Protein AF-A0A1E3W9Y5-F1 (afdb_monomer_lite)

Structure (mmCIF, N/CA/C/O backbone):
data_AF-A0A1E3W9Y5-F1
#
_entry.id   AF-A0A1E3W9Y5-F1
#
loop_
_atom_site.group_PDB
_atom_site.id
_atom_site.type_symbol
_atom_site.label_atom_id
_atom_site.label_alt_id
_atom_site.label_comp_id
_atom_site.label_asym_id
_atom_site.label_entity_id
_atom_site.label_seq_id
_atom_site.pdbx_PDB_ins_code
_atom_site.Cartn_x
_atom_site.Cartn_y
_atom_site.Cartn_z
_atom_site.occupancy
_atom_site.B_iso_or_equiv
_atom_site.auth_seq_id
_atom_site.auth_comp_id
_atom_site.auth_asym_id
_atom_site.auth_atom_id
_atom_site.pdbx_PDB_model_num
ATOM 1 N N . MET A 1 1 ? -0.527 -25.971 27.971 1.00 40.19 1 MET A N 1
ATOM 2 C CA . MET A 1 1 ? -0.073 -24.566 27.977 1.00 40.19 1 MET A CA 1
ATOM 3 C C . MET A 1 1 ? -1.275 -23.711 28.312 1.00 40.19 1 MET A C 1
ATOM 5 O O . MET A 1 1 ? -2.255 -23.797 27.586 1.00 40.19 1 MET A O 1
ATOM 9 N N . ALA A 1 2 ? -1.248 -22.986 29.429 1.00 38.50 2 ALA A N 1
ATOM 10 C CA . ALA A 1 2 ? -2.284 -21.999 29.715 1.00 38.50 2 ALA A CA 1
ATOM 11 C C . ALA A 1 2 ? -2.148 -20.868 28.687 1.00 38.50 2 ALA A C 1
ATOM 13 O O . ALA A 1 2 ? -1.039 -20.372 28.481 1.00 38.50 2 ALA A O 1
ATOM 14 N N . ALA A 1 3 ? -3.238 -20.519 28.002 1.00 47.03 3 ALA A N 1
ATOM 15 C CA . ALA A 1 3 ? -3.272 -19.312 27.191 1.00 47.03 3 ALA A CA 1
ATOM 16 C C . ALA A 1 3 ? -2.963 -18.134 28.121 1.00 47.03 3 ALA A C 1
ATOM 18 O O . ALA A 1 3 ? -3.573 -18.019 29.182 1.00 47.03 3 ALA A O 1
ATOM 19 N N . ALA A 1 4 ? -1.972 -17.315 27.772 1.00 53.31 4 ALA A N 1
ATOM 20 C CA . ALA A 1 4 ? -1.736 -16.077 28.494 1.00 53.31 4 ALA A CA 1
ATOM 21 C C . ALA A 1 4 ? -2.997 -15.220 28.340 1.00 53.31 4 ALA A C 1
ATOM 23 O O . ALA A 1 4 ? -3.308 -14.775 27.236 1.00 53.31 4 ALA A O 1
ATOM 24 N N . GLU A 1 5 ? -3.755 -15.052 29.421 1.00 50.00 5 GLU A N 1
ATOM 25 C CA . GLU A 1 5 ? -4.905 -14.158 29.422 1.00 50.00 5 GLU A CA 1
ATOM 26 C C . GLU A 1 5 ? -4.387 -12.730 29.242 1.00 50.00 5 GLU A C 1
ATOM 28 O O . GLU A 1 5 ? -3.604 -12.218 30.048 1.00 50.00 5 GLU A O 1
ATOM 33 N N . LEU A 1 6 ? -4.786 -12.100 28.136 1.00 56.19 6 LEU A N 1
ATOM 34 C CA . LEU A 1 6 ? -4.540 -10.684 27.908 1.00 56.19 6 LEU A CA 1
ATOM 35 C C . LEU A 1 6 ? -5.224 -9.901 29.032 1.00 56.19 6 LEU A C 1
ATOM 37 O O . LEU A 1 6 ? -6.368 -10.172 29.393 1.00 56.19 6 LEU A O 1
ATOM 41 N N . THR A 1 7 ? -4.518 -8.934 29.614 1.00 55.00 7 THR A N 1
ATOM 42 C CA . THR A 1 7 ? -5.050 -8.135 30.721 1.00 55.00 7 THR A CA 1
ATOM 43 C C . THR A 1 7 ? -6.353 -7.446 30.296 1.00 55.00 7 THR A C 1
ATOM 45 O O . THR A 1 7 ? -6.408 -6.775 29.261 1.00 55.00 7 THR A O 1
ATOM 48 N N . ALA A 1 8 ? -7.412 -7.599 31.094 1.00 47.00 8 ALA A N 1
ATOM 49 C CA . ALA A 1 8 ? -8.704 -6.971 30.831 1.00 47.00 8 ALA A CA 1
ATOM 50 C C . ALA A 1 8 ? -8.559 -5.440 30.698 1.00 47.00 8 ALA A C 1
ATOM 52 O O . ALA A 1 8 ? -7.867 -4.802 31.491 1.00 47.00 8 ALA A O 1
ATOM 53 N N . GLY A 1 9 ? -9.181 -4.854 29.670 1.00 53.97 9 GLY A N 1
ATOM 54 C CA . GLY A 1 9 ? -9.027 -3.434 29.308 1.00 53.97 9 GLY A CA 1
ATOM 55 C C . GLY A 1 9 ? -7.852 -3.134 28.367 1.00 53.97 9 GLY A C 1
ATOM 56 O O . GLY A 1 9 ? -7.780 -2.039 27.811 1.00 53.97 9 GLY A O 1
ATOM 57 N N . ILE A 1 10 ? -6.972 -4.114 28.147 1.00 59.47 10 ILE A N 1
ATOM 58 C CA . ILE A 1 10 ? -5.880 -4.073 27.170 1.00 59.47 10 ILE A CA 1
ATOM 59 C C . ILE A 1 10 ? -6.246 -4.921 25.942 1.00 59.47 10 ILE A C 1
ATOM 61 O O . ILE A 1 10 ? -5.893 -4.567 24.823 1.00 59.47 10 ILE A O 1
ATOM 65 N N . ASP A 1 11 ? -7.008 -6.001 26.117 1.00 64.81 11 ASP A N 1
ATOM 66 C CA . ASP A 1 11 ? -7.438 -6.870 25.021 1.00 64.81 11 ASP A CA 1
ATOM 67 C C . ASP A 1 11 ? -8.264 -6.121 23.947 1.00 64.81 11 ASP A C 1
ATOM 69 O O . ASP A 1 11 ? -9.385 -5.673 24.187 1.00 64.81 11 ASP A O 1
ATOM 73 N N . GLN A 1 12 ? -7.685 -5.983 22.748 1.00 68.31 12 GLN A N 1
ATOM 74 C CA . GLN A 1 12 ? -8.333 -5.424 21.556 1.00 68.31 12 GLN A CA 1
ATOM 75 C C . GLN A 1 12 ? -8.581 -6.481 20.470 1.00 68.31 12 GLN A C 1
ATOM 77 O O . GLN A 1 12 ? -8.732 -6.130 19.299 1.00 68.31 12 GLN A O 1
ATOM 82 N N . THR A 1 13 ? -8.607 -7.765 20.833 1.00 68.31 13 THR A N 1
ATOM 83 C CA . THR A 1 13 ? -8.931 -8.857 19.901 1.00 68.31 13 THR A CA 1
ATOM 84 C C . THR A 1 13 ? -10.410 -8.892 19.512 1.00 68.31 13 THR A C 1
ATOM 86 O O . THR A 1 13 ? -10.768 -9.559 18.543 1.00 68.31 13 THR A O 1
ATOM 89 N N . GLY A 1 14 ? -11.266 -8.125 20.199 1.00 69.75 14 GLY A N 1
ATOM 90 C CA . GLY A 1 14 ? -12.635 -7.872 19.759 1.00 69.75 14 GLY A CA 1
ATOM 91 C C . GLY A 1 14 ? -12.674 -7.236 18.365 1.00 69.75 14 GLY A C 1
ATOM 92 O O . GLY A 1 14 ? -11.888 -6.337 18.055 1.00 69.75 14 GLY A O 1
ATOM 93 N N . SER A 1 15 ? -13.595 -7.700 17.518 1.00 70.00 15 SER A N 1
ATOM 94 C CA . SER A 1 15 ? -13.779 -7.130 16.181 1.00 70.00 15 SER A CA 1
ATOM 95 C C . SER A 1 15 ? -14.302 -5.697 16.286 1.00 70.00 15 SER A C 1
ATOM 97 O O . SER A 1 15 ? -15.335 -5.438 16.905 1.00 70.00 15 SER A O 1
ATOM 99 N N . VAL A 1 16 ? -13.562 -4.768 15.681 1.00 82.69 16 VAL A N 1
ATOM 100 C CA . VAL A 1 16 ? -13.964 -3.372 15.494 1.00 82.69 16 VAL A CA 1
ATOM 101 C C . VAL A 1 16 ? -14.011 -3.139 13.988 1.00 82.69 16 VAL A C 1
ATOM 103 O O . VAL A 1 16 ? -12.953 -2.921 13.395 1.00 82.69 16 VAL A O 1
ATOM 106 N N . PRO A 1 17 ? -15.196 -3.208 13.358 1.00 87.31 17 PRO A N 1
ATOM 107 C CA . PRO A 1 17 ? -15.326 -2.941 11.933 1.00 87.31 17 PRO A CA 1
ATOM 108 C C . PRO A 1 17 ? -14.790 -1.549 11.600 1.00 87.31 17 PRO A C 1
ATOM 110 O O . PRO A 1 17 ? -15.179 -0.557 12.224 1.00 87.31 17 PRO A O 1
ATOM 113 N N . LEU A 1 18 ? -13.881 -1.471 10.630 1.00 91.06 18 LEU A N 1
ATOM 114 C CA . LEU A 1 18 ? -13.325 -0.198 10.188 1.00 91.06 18 LEU A CA 1
ATOM 115 C C . LEU A 1 18 ? -14.277 0.515 9.228 1.00 91.06 18 LEU A C 1
ATOM 117 O O . LEU A 1 18 ? -15.159 -0.090 8.617 1.00 91.06 18 LEU A O 1
ATOM 121 N N . ALA A 1 19 ? -14.067 1.824 9.070 1.00 85.69 19 ALA A N 1
ATOM 122 C CA . ALA A 1 19 ? -14.870 2.645 8.174 1.00 85.69 19 ALA A CA 1
ATOM 123 C C . ALA A 1 19 ? -14.880 2.077 6.737 1.00 85.69 19 ALA A C 1
ATOM 125 O O . ALA A 1 19 ? -13.824 1.627 6.256 1.00 85.69 19 ALA A O 1
ATOM 126 N N . PRO A 1 20 ? -16.042 2.122 6.053 1.00 90.19 20 PRO A N 1
ATOM 127 C CA . PRO A 1 20 ? -16.180 1.641 4.685 1.00 90.19 20 PRO A CA 1
ATOM 128 C C . PRO A 1 20 ? -15.322 2.462 3.720 1.00 90.19 20 PRO A C 1
ATOM 130 O O . PRO A 1 20 ? -14.992 3.622 3.974 1.00 90.19 20 PRO A O 1
ATOM 133 N N . VAL A 1 21 ? -14.962 1.840 2.600 1.00 93.12 21 VAL A N 1
ATOM 134 C CA . VAL A 1 21 ? -14.073 2.403 1.577 1.00 93.12 21 VAL A CA 1
ATOM 135 C C . VAL A 1 21 ? -14.729 2.305 0.197 1.00 93.12 21 VAL A C 1
ATOM 137 O O . VAL A 1 21 ? -15.520 1.384 -0.020 1.00 93.12 21 VAL A O 1
ATOM 140 N N . PRO A 1 22 ? -14.416 3.217 -0.741 1.00 93.94 22 PRO A N 1
ATOM 141 C CA . PRO A 1 22 ? -13.527 4.376 -0.595 1.00 93.94 22 PRO A CA 1
ATOM 142 C C . PRO A 1 22 ? -14.159 5.538 0.187 1.00 93.94 22 PRO A C 1
ATOM 144 O O . PRO A 1 22 ? -15.371 5.735 0.163 1.00 93.94 22 PRO A O 1
ATOM 147 N N . VAL A 1 23 ? -13.323 6.372 0.814 1.00 95.62 23 VAL A N 1
ATOM 148 C CA . VAL A 1 23 ? -13.712 7.721 1.255 1.00 95.62 23 VAL A CA 1
ATOM 149 C C . VAL A 1 23 ? -13.437 8.692 0.099 1.00 95.62 23 VAL A C 1
ATOM 151 O O . VAL A 1 23 ? -12.267 8.939 -0.195 1.00 95.62 23 VAL A O 1
ATOM 154 N N . PRO A 1 24 ? -14.465 9.285 -0.548 1.00 96.38 24 PRO A N 1
ATOM 155 C CA . PRO A 1 24 ? -14.281 10.057 -1.785 1.00 96.38 24 PRO A CA 1
ATOM 156 C C . PRO A 1 24 ? -13.313 11.240 -1.667 1.00 96.38 24 PRO A C 1
ATOM 158 O O . PRO A 1 24 ? -12.609 11.569 -2.614 1.00 96.38 24 PRO A O 1
ATOM 161 N N . ALA A 1 25 ? -13.235 11.864 -0.487 1.00 96.69 25 ALA A N 1
ATOM 162 C CA . ALA A 1 25 ? -12.331 12.989 -0.240 1.00 96.69 25 ALA A CA 1
ATOM 163 C C . ALA A 1 25 ? -10.839 12.621 -0.371 1.00 96.69 25 ALA A C 1
ATOM 165 O O . ALA A 1 25 ? -10.023 13.507 -0.610 1.00 96.69 25 ALA A O 1
ATOM 166 N N . LEU A 1 26 ? -10.499 11.336 -0.231 1.00 97.06 26 LEU A N 1
ATOM 167 C CA . LEU A 1 26 ? -9.134 10.812 -0.295 1.00 97.06 26 LEU A CA 1
ATOM 168 C C . LEU A 1 26 ? -8.784 10.204 -1.651 1.00 97.06 26 LEU A C 1
ATOM 170 O O . LEU A 1 26 ? -7.740 9.574 -1.762 1.00 97.06 26 LEU A O 1
ATOM 174 N N . ILE A 1 27 ? -9.651 10.343 -2.656 1.00 97.50 27 ILE A N 1
ATOM 175 C CA . ILE A 1 27 ? -9.449 9.747 -3.975 1.00 97.50 27 ILE A CA 1
ATOM 176 C C . ILE A 1 27 ? -9.334 10.837 -5.037 1.00 97.50 27 ILE A C 1
ATOM 178 O O . ILE A 1 27 ? -10.082 11.823 -5.042 1.00 97.50 27 ILE A O 1
ATOM 182 N N . GLU A 1 28 ? -8.393 10.659 -5.950 1.00 96.88 28 GLU A N 1
ATOM 183 C CA . GLU A 1 28 ? -8.354 11.356 -7.228 1.00 96.88 28 GLU A CA 1
ATOM 184 C C . GLU A 1 28 ? -8.415 10.379 -8.394 1.00 96.88 28 GLU A C 1
ATOM 186 O O . GLU A 1 28 ? -7.963 9.242 -8.302 1.00 96.88 28 GLU A O 1
ATOM 191 N N . GLU A 1 29 ? -9.000 10.832 -9.496 1.00 97.00 29 GLU A N 1
ATOM 192 C CA . GLU A 1 29 ? -9.063 10.053 -10.725 1.00 97.00 29 GLU A CA 1
ATOM 193 C C . GLU A 1 29 ? -7.760 10.226 -11.505 1.00 97.00 29 GLU A C 1
ATOM 195 O O . GLU A 1 29 ? -7.314 11.349 -11.747 1.00 97.00 29 GLU A O 1
ATOM 200 N N . SER A 1 30 ? -7.176 9.113 -11.940 1.00 96.38 30 SER A N 1
ATOM 201 C CA . SER A 1 30 ? -5.992 9.090 -12.797 1.00 96.38 30 SER A CA 1
ATOM 202 C C . SER A 1 30 ? -6.245 8.244 -14.050 1.00 96.38 30 SER A C 1
ATOM 204 O O . SER A 1 30 ? -7.194 7.454 -14.084 1.00 96.38 30 SER A O 1
ATOM 206 N N . PRO A 1 31 ? -5.370 8.313 -15.069 1.00 96.25 31 PRO A N 1
ATOM 207 C CA . PRO A 1 31 ? -5.443 7.420 -16.225 1.00 96.25 31 PRO A CA 1
ATOM 208 C C . PRO A 1 31 ? -5.385 5.922 -15.877 1.00 96.25 31 PRO A C 1
ATOM 210 O O . PRO A 1 31 ? -5.811 5.097 -16.684 1.00 96.25 31 PRO A O 1
ATOM 213 N N . TYR A 1 32 ? -4.867 5.559 -14.698 1.00 96.31 32 TYR A N 1
ATOM 214 C CA . TYR A 1 32 ? -4.770 4.171 -14.236 1.00 96.31 32 TYR A CA 1
ATOM 215 C C . TYR A 1 32 ? -5.931 3.743 -13.329 1.00 96.31 32 TYR A C 1
ATOM 217 O O . TYR A 1 32 ? -6.025 2.559 -12.999 1.00 96.31 32 TYR A O 1
ATOM 225 N N . GLY A 1 33 ? -6.800 4.674 -12.922 1.00 96.12 33 GLY A N 1
ATOM 226 C CA . GLY A 1 33 ? -7.859 4.468 -11.931 1.00 96.12 33 GLY A CA 1
ATOM 227 C C . GLY A 1 33 ? -7.704 5.362 -10.689 1.00 96.12 33 GLY A C 1
ATOM 228 O O . GLY A 1 33 ? -6.955 6.342 -10.734 1.00 96.12 33 GLY A O 1
ATOM 229 N N . PRO A 1 34 ? -8.402 5.047 -9.586 1.00 96.94 34 PRO A N 1
ATOM 230 C CA . PRO A 1 34 ? -8.424 5.892 -8.395 1.00 96.94 34 PRO A CA 1
ATOM 231 C C . PRO A 1 34 ? -7.082 5.862 -7.657 1.00 96.94 34 PRO A C 1
ATOM 233 O O . PRO A 1 34 ? -6.625 4.791 -7.277 1.00 96.94 34 PRO A O 1
ATOM 236 N N . LEU A 1 35 ? -6.478 7.017 -7.394 1.00 97.50 35 LEU A N 1
ATOM 237 C CA . LEU A 1 35 ? -5.269 7.144 -6.575 1.00 97.50 35 LEU A CA 1
ATOM 238 C C . LEU A 1 35 ? -5.589 7.779 -5.218 1.00 97.50 35 LEU A C 1
ATOM 240 O O . LEU A 1 35 ? -6.527 8.577 -5.119 1.00 97.50 35 LEU A O 1
ATOM 244 N N . PRO A 1 36 ? -4.838 7.440 -4.154 1.00 96.56 36 PRO A N 1
ATOM 245 C CA . PRO A 1 36 ? -4.950 8.143 -2.891 1.00 96.56 36 PRO A CA 1
ATOM 246 C C . PRO A 1 36 ? -4.422 9.572 -3.037 1.00 96.56 36 PRO A C 1
ATOM 248 O O . PRO A 1 36 ? -3.333 9.792 -3.554 1.00 96.56 36 PRO A O 1
ATOM 251 N N . LYS A 1 37 ? -5.155 10.529 -2.478 1.00 97.00 37 LYS A N 1
ATOM 252 C CA . LYS A 1 37 ? -4.695 11.906 -2.291 1.00 97.00 37 LYS A CA 1
ATOM 253 C C . LYS A 1 37 ? -4.899 12.359 -0.853 1.00 97.00 37 LYS A C 1
ATOM 255 O O . LYS A 1 37 ? -5.697 11.792 -0.101 1.00 97.00 37 LYS A O 1
ATOM 260 N N . ILE A 1 38 ? -4.221 13.441 -0.490 1.00 97.25 38 ILE A N 1
ATOM 261 C CA . ILE A 1 38 ? -4.535 14.190 0.726 1.00 97.25 38 ILE A CA 1
ATOM 262 C C . ILE A 1 38 ? -5.856 14.935 0.494 1.00 97.25 38 ILE A C 1
ATOM 264 O O . ILE A 1 38 ? -6.046 15.582 -0.540 1.00 97.25 38 ILE A O 1
ATOM 268 N N . ALA A 1 39 ? -6.790 14.823 1.438 1.00 97.12 39 ALA A N 1
ATOM 269 C CA . ALA A 1 39 ? -8.056 15.542 1.359 1.00 97.12 39 ALA A CA 1
ATOM 270 C C . ALA A 1 39 ? -7.836 17.060 1.465 1.00 97.12 39 ALA A C 1
ATOM 272 O O . ALA A 1 39 ? -6.846 17.528 2.023 1.00 97.12 39 ALA A O 1
ATOM 273 N N . ILE A 1 40 ? -8.797 17.853 0.980 1.00 97.00 40 ILE A N 1
ATOM 274 C CA . ILE A 1 40 ? -8.710 19.325 1.031 1.00 97.00 40 ILE A CA 1
ATOM 275 C C . ILE A 1 40 ? -8.627 19.882 2.461 1.00 97.00 40 ILE A C 1
ATOM 277 O O . ILE A 1 40 ? -8.119 20.977 2.676 1.00 97.00 40 ILE A O 1
ATOM 281 N N . ASP A 1 41 ? -9.108 19.115 3.438 1.00 95.69 41 ASP A N 1
ATOM 282 C CA . ASP A 1 41 ? -9.028 19.419 4.868 1.00 95.69 41 ASP A CA 1
ATOM 283 C C . ASP A 1 41 ? -7.722 18.925 5.527 1.00 95.69 41 ASP A C 1
ATOM 285 O O . ASP A 1 41 ? -7.568 19.033 6.742 1.00 95.69 41 ASP A O 1
ATOM 289 N N . GLY A 1 42 ? -6.781 18.391 4.742 1.00 96.81 42 GLY A N 1
ATOM 290 C CA . GLY A 1 42 ? -5.470 17.921 5.188 1.00 96.81 42 GLY A CA 1
ATOM 291 C C . GLY A 1 42 ? -5.434 16.474 5.682 1.00 96.81 42 GLY A C 1
ATOM 292 O O . GLY A 1 42 ? -4.345 15.963 5.946 1.00 96.81 42 GLY A O 1
ATOM 293 N N . ARG A 1 43 ? -6.581 15.787 5.787 1.00 96.50 43 ARG A N 1
ATOM 294 C CA . ARG A 1 43 ? -6.608 14.387 6.235 1.00 96.50 43 ARG A CA 1
ATOM 295 C C . ARG A 1 43 ? -5.903 13.469 5.243 1.00 96.50 43 ARG A C 1
ATOM 297 O O . ARG A 1 43 ? -6.068 13.594 4.026 1.00 96.50 43 ARG A O 1
ATOM 304 N N . ARG A 1 44 ? -5.169 12.494 5.778 1.00 96.12 44 ARG A N 1
ATOM 305 C CA . ARG A 1 44 ? -4.427 11.493 4.994 1.00 96.12 44 ARG A CA 1
ATOM 306 C C . ARG A 1 44 ? -5.075 10.114 5.081 1.00 96.12 44 ARG A C 1
ATOM 308 O O . ARG A 1 44 ? -5.722 9.780 6.074 1.00 96.12 44 ARG A O 1
ATOM 315 N N . ALA A 1 45 ? -4.829 9.272 4.076 1.00 95.56 45 ALA A N 1
ATOM 316 C CA . ALA A 1 45 ? -5.227 7.861 4.094 1.00 95.56 45 ALA A CA 1
ATOM 317 C C . ALA A 1 45 ? -4.734 7.141 5.364 1.00 95.56 45 ALA A C 1
ATOM 319 O O . ALA A 1 45 ? -5.513 6.449 6.016 1.00 95.56 45 ALA A O 1
ATOM 320 N N . ALA A 1 46 ? -3.490 7.412 5.773 1.00 94.38 46 ALA A N 1
ATOM 321 C CA . ALA A 1 46 ? -2.874 6.883 6.990 1.00 94.38 46 ALA A CA 1
ATOM 322 C C . ALA A 1 46 ? -3.594 7.260 8.298 1.00 94.38 46 ALA A C 1
ATOM 324 O O . ALA A 1 46 ? -3.338 6.646 9.322 1.00 94.38 46 ALA A O 1
ATOM 325 N N . GLU A 1 47 ? -4.469 8.268 8.292 1.00 93.12 47 GLU A N 1
ATOM 326 C CA . GLU A 1 47 ? -5.233 8.696 9.472 1.00 93.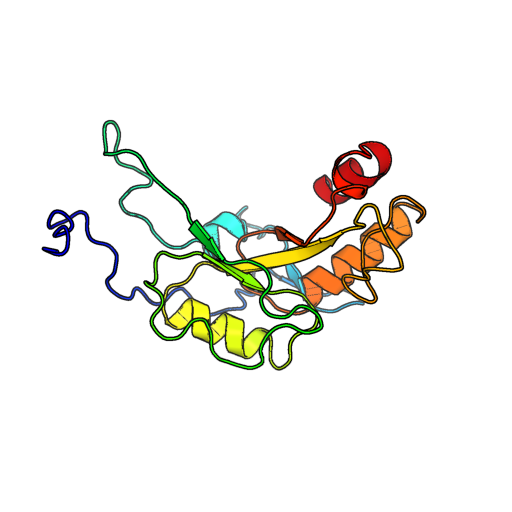12 47 GLU A CA 1
ATOM 327 C C . GLU A 1 47 ? -6.678 8.201 9.401 1.00 93.12 47 GLU A C 1
ATOM 329 O O . GLU A 1 47 ? -7.227 7.710 10.381 1.00 93.12 47 GLU A O 1
ATOM 334 N N . VAL A 1 48 ? -7.303 8.321 8.228 1.00 94.81 48 VAL A N 1
ATOM 335 C CA . VAL A 1 48 ? -8.724 7.995 8.033 1.00 94.81 48 VAL A CA 1
ATOM 336 C C . VAL A 1 48 ? -8.959 6.491 7.965 1.00 94.81 48 VAL A C 1
ATOM 338 O O . VAL A 1 48 ? -9.984 6.002 8.437 1.00 94.81 48 VAL A O 1
ATOM 341 N N . TYR A 1 49 ? -8.029 5.754 7.361 1.00 95.38 49 TYR A N 1
ATOM 342 C CA . TYR A 1 49 ? -8.150 4.310 7.200 1.00 95.38 49 TYR A CA 1
ATOM 343 C C . TYR A 1 49 ? -7.491 3.521 8.329 1.00 95.38 49 TYR A C 1
ATOM 345 O O . TYR A 1 49 ? -7.650 2.297 8.339 1.00 95.38 49 TYR A O 1
ATOM 353 N N . ALA A 1 50 ? -6.809 4.205 9.255 1.00 93.19 50 ALA A N 1
ATOM 354 C CA . ALA A 1 50 ? -6.134 3.586 10.382 1.00 93.19 50 ALA A CA 1
ATOM 355 C C . ALA A 1 50 ? -7.104 2.836 11.286 1.00 93.19 50 ALA A C 1
ATOM 357 O O . ALA A 1 50 ? -8.225 3.288 11.551 1.00 93.19 50 ALA A O 1
ATOM 358 N N . ARG A 1 51 ? -6.644 1.705 11.813 1.00 90.94 51 ARG A N 1
ATOM 359 C CA . ARG A 1 51 ? -7.355 1.019 12.885 1.00 90.94 51 ARG A CA 1
ATOM 360 C C . ARG A 1 51 ? -7.233 1.850 14.171 1.00 90.94 51 ARG A C 1
ATOM 362 O O . ARG A 1 51 ? -6.115 2.107 14.626 1.00 90.94 51 ARG A O 1
ATOM 369 N N . PRO A 1 52 ? -8.348 2.216 14.829 1.00 86.44 52 PRO A N 1
ATOM 370 C CA . PRO A 1 52 ? -8.289 2.849 16.139 1.00 86.44 52 PRO A CA 1
ATOM 371 C C . PRO A 1 52 ? -7.554 1.955 17.140 1.00 86.44 52 PRO A C 1
ATOM 373 O O . PRO A 1 52 ? -7.789 0.748 17.213 1.00 86.44 52 PRO A O 1
ATOM 376 N N . SER A 1 53 ? -6.667 2.545 17.933 1.00 79.75 53 SER A N 1
ATOM 377 C CA . SER A 1 53 ? -5.881 1.822 18.927 1.00 79.75 53 SER A CA 1
ATOM 378 C C . SER A 1 53 ? -5.875 2.589 20.237 1.00 79.75 53 SER A C 1
ATOM 380 O O . SER A 1 53 ? -5.402 3.725 20.299 1.00 79.75 53 SER A O 1
ATOM 382 N N . ASN A 1 54 ? -6.344 1.950 21.311 1.00 72.44 54 ASN A N 1
ATOM 383 C CA . ASN A 1 54 ? -6.284 2.546 22.647 1.00 72.44 54 ASN A CA 1
ATOM 384 C C 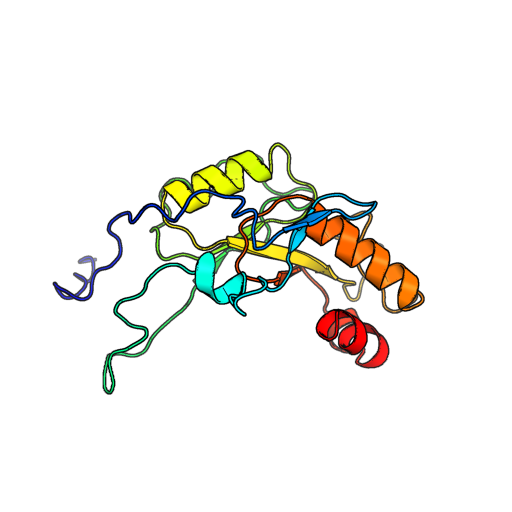. ASN A 1 54 ? -4.836 2.585 23.156 1.00 72.44 54 ASN A C 1
ATOM 386 O O . ASN A 1 54 ? -4.539 3.315 24.090 1.00 72.44 54 ASN A O 1
ATOM 390 N N . TYR A 1 55 ? -3.918 1.855 22.511 1.00 68.50 55 TYR A N 1
ATOM 391 C CA . TYR A 1 55 ? -2.489 1.874 22.814 1.00 68.50 55 TYR A CA 1
ATOM 392 C C . TYR A 1 55 ? -1.760 3.085 22.228 1.00 68.50 55 TYR A C 1
ATOM 394 O O . TYR A 1 55 ? -0.649 3.397 22.659 1.00 68.50 55 TYR A O 1
ATOM 402 N N . ALA A 1 56 ? -2.329 3.760 21.223 1.00 65.06 56 ALA A N 1
ATOM 403 C CA . ALA A 1 56 ? -1.651 4.859 20.537 1.00 65.06 56 ALA A CA 1
ATOM 404 C C . ALA A 1 56 ? -1.338 6.034 21.486 1.00 65.06 56 ALA A C 1
ATOM 406 O O . ALA A 1 56 ? -0.287 6.659 21.349 1.00 65.06 56 ALA A O 1
ATOM 407 N N . ASN A 1 57 ? -2.188 6.248 22.501 1.00 65.69 57 ASN A N 1
ATOM 408 C CA . ASN A 1 57 ? -2.229 7.476 23.301 1.00 65.69 57 ASN A CA 1
ATOM 409 C C . ASN A 1 57 ? -1.973 7.278 24.811 1.00 65.69 57 ASN A C 1
ATOM 411 O O . ASN A 1 57 ? -2.257 8.178 25.598 1.00 65.69 57 ASN A O 1
ATOM 415 N N . VAL A 1 58 ? -1.443 6.126 25.242 1.00 64.25 58 VAL A N 1
ATOM 416 C CA . VAL A 1 58 ? -1.160 5.862 26.668 1.00 64.25 58 VAL A CA 1
ATOM 417 C C . VAL A 1 58 ? 0.320 6.103 26.961 1.00 64.25 58 VAL A C 1
ATOM 419 O O . VAL A 1 58 ? 1.171 5.251 26.702 1.00 64.25 58 VAL A O 1
ATOM 422 N N . ALA A 1 59 ? 0.638 7.278 27.509 1.00 65.44 59 ALA A N 1
ATOM 423 C CA . ALA A 1 59 ? 1.974 7.576 28.023 1.00 65.44 59 ALA A CA 1
ATOM 424 C C . ALA A 1 59 ? 2.311 6.640 29.198 1.00 65.44 59 ALA A C 1
ATOM 426 O O . ALA A 1 59 ? 1.508 6.480 30.114 1.00 65.44 59 ALA A O 1
ATOM 427 N N . GLY A 1 60 ? 3.486 6.002 29.163 1.00 72.94 60 GLY A N 1
ATOM 428 C CA . GLY A 1 60 ? 3.871 4.987 30.155 1.00 72.94 60 GLY A CA 1
ATOM 429 C C . GLY A 1 60 ? 3.124 3.651 30.029 1.00 72.94 60 GLY A C 1
ATOM 430 O O . GLY A 1 60 ? 3.209 2.826 30.934 1.00 72.94 60 GLY A O 1
ATOM 431 N N . GLY A 1 61 ? 2.388 3.438 28.930 1.00 65.19 61 GLY A N 1
ATOM 432 C CA . GLY A 1 61 ? 1.725 2.170 28.626 1.00 65.19 61 GLY A CA 1
ATOM 433 C C . GLY A 1 61 ? 2.704 1.034 28.289 1.00 65.19 61 GLY A C 1
ATOM 434 O O . GLY A 1 61 ? 3.905 1.269 28.126 1.00 65.19 61 GLY A O 1
ATOM 435 N N . PRO A 1 62 ? 2.206 -0.210 28.174 1.00 71.06 62 PRO A N 1
ATOM 436 C CA . PRO A 1 62 ? 3.039 -1.362 27.839 1.00 71.06 62 PRO A CA 1
ATOM 437 C C . PRO A 1 62 ? 3.686 -1.219 26.445 1.00 71.06 62 PRO A C 1
ATOM 439 O O . PRO A 1 62 ? 3.170 -0.481 25.597 1.00 71.06 62 PRO A O 1
ATOM 442 N N . PRO A 1 63 ? 4.792 -1.942 26.172 1.00 79.00 63 PRO A N 1
ATOM 443 C CA . PRO A 1 63 ? 5.387 -2.014 24.840 1.00 79.00 63 PRO A CA 1
ATOM 444 C C . PRO A 1 63 ? 4.352 -2.381 23.772 1.00 79.00 63 PRO A C 1
ATOM 446 O O . PRO A 1 63 ? 3.467 -3.204 24.004 1.00 79.00 63 PRO A O 1
ATOM 449 N N . ARG A 1 64 ? 4.479 -1.776 22.590 1.00 80.19 64 ARG A N 1
ATOM 450 C CA . ARG A 1 64 ? 3.540 -1.951 21.476 1.00 80.19 64 ARG A CA 1
ATOM 451 C C . ARG A 1 64 ? 4.206 -2.743 20.365 1.00 80.19 64 ARG A C 1
ATOM 453 O O . ARG A 1 64 ? 5.345 -2.454 20.007 1.00 80.19 64 ARG A O 1
ATOM 460 N N . VAL A 1 65 ? 3.478 -3.706 19.814 1.00 85.94 65 VAL A N 1
ATOM 461 C CA . VAL A 1 65 ? 3.921 -4.532 18.690 1.00 85.94 65 VAL A CA 1
ATOM 462 C C . VAL A 1 65 ? 2.910 -4.376 17.564 1.00 85.94 65 VAL A C 1
ATOM 464 O O . VAL A 1 65 ? 1.709 -4.480 17.800 1.00 85.94 65 VAL A O 1
ATOM 467 N N . ALA A 1 66 ? 3.403 -4.128 16.354 1.00 90.06 66 ALA A N 1
ATOM 468 C CA . ALA A 1 66 ? 2.618 -4.211 15.132 1.00 90.06 66 ALA A CA 1
ATOM 469 C C . ALA A 1 66 ? 3.049 -5.464 14.367 1.00 90.06 66 ALA A C 1
ATOM 471 O O . ALA A 1 66 ? 4.244 -5.742 14.255 1.00 90.06 66 ALA A O 1
ATOM 472 N N . VAL A 1 67 ? 2.078 -6.218 13.860 1.00 93.19 67 VAL A N 1
ATOM 473 C CA . VAL A 1 67 ? 2.318 -7.416 13.053 1.00 93.19 67 VAL A CA 1
ATOM 474 C C . VAL A 1 67 ? 1.672 -7.198 11.697 1.00 93.19 67 VAL A C 1
ATOM 476 O O . VAL A 1 67 ? 0.476 -6.925 11.621 1.00 93.19 67 VAL A O 1
ATOM 479 N N . LEU A 1 68 ? 2.475 -7.324 10.643 1.00 94.31 68 LEU A N 1
ATOM 480 C CA . LEU A 1 68 ? 2.033 -7.235 9.260 1.00 94.31 68 LEU A CA 1
ATOM 481 C C . LEU A 1 68 ? 2.168 -8.603 8.599 1.00 94.31 68 LEU A C 1
ATOM 483 O O . LEU A 1 68 ? 3.268 -9.152 8.527 1.00 94.31 68 LEU A O 1
ATOM 487 N N . LEU A 1 69 ? 1.062 -9.128 8.083 1.00 92.81 69 LEU A N 1
ATOM 488 C CA . LEU A 1 69 ? 1.090 -10.260 7.165 1.00 92.81 69 LEU A CA 1
ATOM 489 C C . LEU A 1 69 ? 1.177 -9.742 5.734 1.00 92.81 69 LEU A C 1
ATOM 491 O O . LEU A 1 69 ? 0.318 -8.986 5.286 1.00 92.81 69 LEU A O 1
ATOM 495 N N . ASN A 1 70 ? 2.224 -10.153 5.028 1.00 89.44 70 ASN A N 1
ATOM 496 C CA . ASN A 1 70 ? 2.519 -9.735 3.662 1.00 89.44 70 ASN A CA 1
ATOM 497 C C . ASN A 1 70 ? 2.515 -10.946 2.714 1.00 89.44 70 ASN A C 1
ATOM 499 O O . ASN A 1 70 ? 2.586 -12.090 3.160 1.00 89.44 70 ASN A O 1
ATOM 503 N N . GLY A 1 71 ? 2.444 -10.697 1.407 1.00 79.62 71 GLY A N 1
ATOM 504 C CA . GLY A 1 71 ? 2.445 -11.739 0.377 1.00 79.62 71 GLY A CA 1
ATOM 505 C C . GLY A 1 71 ? 1.062 -12.302 0.043 1.00 79.62 71 GLY A C 1
ATOM 506 O O . GLY A 1 71 ? 0.968 -13.357 -0.579 1.00 79.62 71 GLY A O 1
ATOM 507 N N . LEU A 1 72 ? -0.023 -11.619 0.423 1.00 84.06 72 LEU A N 1
ATOM 508 C CA . LEU A 1 72 ? -1.359 -11.932 -0.095 1.00 84.06 72 LEU A CA 1
ATOM 509 C C . LEU A 1 72 ? -1.563 -11.226 -1.438 1.00 84.06 72 LEU A C 1
ATOM 511 O O . LEU A 1 72 ? -1.092 -10.113 -1.615 1.00 84.06 72 LEU A O 1
ATOM 515 N N . GLY A 1 73 ? -2.279 -11.821 -2.395 1.00 76.12 73 GLY A N 1
ATOM 516 C CA . GLY A 1 73 ? -2.614 -11.137 -3.660 1.00 76.12 73 GLY A CA 1
ATOM 517 C C . GLY A 1 73 ? -1.429 -10.865 -4.605 1.00 76.12 73 GLY A C 1
ATOM 518 O O . GLY A 1 73 ? -1.537 -10.019 -5.496 1.00 76.12 73 GLY A O 1
ATOM 519 N N . VAL A 1 74 ? -0.318 -11.577 -4.415 1.00 79.31 74 VAL A N 1
ATOM 520 C CA . VAL A 1 74 ? 0.848 -11.635 -5.316 1.00 79.31 74 VAL A CA 1
ATOM 521 C C . VAL A 1 74 ? 0.773 -12.891 -6.202 1.00 79.31 74 VAL A C 1
ATOM 523 O O . VAL A 1 74 ? -0.019 -13.793 -5.902 1.00 79.31 74 VAL A O 1
ATOM 526 N N . PRO A 1 75 ? 1.543 -12.983 -7.303 1.00 77.88 75 PRO A N 1
ATOM 527 C CA . PRO A 1 75 ? 1.529 -14.163 -8.164 1.00 77.88 75 PRO A CA 1
ATOM 528 C C . PRO A 1 75 ? 1.897 -15.430 -7.377 1.00 77.88 75 PRO A C 1
ATOM 530 O O . PRO A 1 75 ? 2.831 -15.426 -6.584 1.00 77.88 75 PRO A O 1
ATOM 533 N N . GLY A 1 76 ? 1.139 -16.513 -7.567 1.00 75.00 76 GLY A N 1
ATOM 534 C CA . GLY A 1 76 ? 1.376 -17.791 -6.880 1.00 75.00 76 GLY A CA 1
ATOM 535 C C . GLY A 1 76 ? 0.942 -17.850 -5.407 1.00 75.00 76 GLY A C 1
ATOM 536 O O . GLY A 1 76 ? 1.072 -18.908 -4.792 1.00 75.00 76 GLY A O 1
ATOM 537 N N . ALA A 1 77 ? 0.399 -16.767 -4.838 1.00 75.19 77 ALA A N 1
ATOM 538 C CA . ALA A 1 77 ? -0.141 -16.790 -3.480 1.00 75.19 77 ALA A CA 1
ATOM 539 C C . ALA A 1 77 ? -1.345 -17.751 -3.361 1.00 75.19 77 ALA A C 1
ATOM 541 O O . ALA A 1 77 ? -2.120 -17.876 -4.315 1.00 75.19 77 ALA A O 1
ATOM 542 N N . PRO A 1 78 ? -1.550 -18.407 -2.201 1.00 70.62 78 PRO A N 1
ATOM 543 C CA . PRO A 1 78 ? -2.685 -19.303 -2.010 1.00 70.62 78 PRO A CA 1
ATOM 544 C C . PRO A 1 78 ? -4.024 -18.584 -2.218 1.00 70.62 78 PRO A C 1
ATOM 546 O O . PRO A 1 78 ? -4.247 -17.496 -1.694 1.00 70.62 78 PRO A O 1
ATOM 549 N N . ASP A 1 79 ? -4.949 -19.239 -2.922 1.00 60.19 79 ASP A N 1
ATOM 550 C CA . ASP A 1 79 ? -6.298 -18.725 -3.219 1.00 60.19 79 ASP A CA 1
ATOM 551 C C . ASP A 1 79 ? -7.265 -18.751 -2.009 1.00 60.19 79 ASP A C 1
ATOM 553 O O . ASP A 1 79 ? -8.442 -18.403 -2.137 1.00 60.19 79 ASP A O 1
ATOM 557 N N . GLY A 1 80 ? -6.792 -19.182 -0.836 1.00 62.59 80 GLY A N 1
ATOM 558 C CA . GLY A 1 80 ? -7.587 -19.308 0.383 1.00 62.59 80 GLY A CA 1
ATOM 559 C C . GLY A 1 80 ? -7.776 -17.988 1.128 1.00 62.59 80 GLY A C 1
ATOM 560 O O . GLY A 1 80 ? -6.956 -17.076 1.042 1.00 62.59 80 GLY A O 1
ATOM 561 N N . ASP A 1 81 ? -8.850 -17.909 1.913 1.00 69.69 81 ASP A N 1
ATOM 562 C CA . ASP A 1 81 ? -9.121 -16.761 2.778 1.00 69.69 81 ASP A CA 1
ATOM 563 C C . ASP A 1 81 ? -8.246 -16.842 4.042 1.00 69.69 81 ASP A C 1
ATOM 565 O O . ASP A 1 81 ? -8.712 -17.213 5.117 1.00 69.69 81 ASP A O 1
ATOM 569 N N . ILE A 1 82 ? -6.939 -16.583 3.881 1.00 72.75 82 ILE A N 1
ATOM 570 C CA . ILE A 1 82 ? -5.905 -16.670 4.938 1.00 72.75 82 ILE A CA 1
ATOM 571 C C . ILE A 1 82 ? -6.225 -15.742 6.120 1.00 72.75 82 ILE A C 1
ATOM 573 O O . ILE A 1 82 ? -5.718 -15.942 7.221 1.00 72.75 82 ILE A O 1
ATOM 577 N N . ILE A 1 83 ? -7.095 -14.753 5.909 1.00 81.44 83 ILE A N 1
ATOM 578 C CA . ILE A 1 83 ? -7.521 -13.822 6.952 1.00 81.44 83 ILE A CA 1
ATOM 579 C C . ILE A 1 83 ? -8.513 -14.469 7.931 1.00 81.44 83 ILE A C 1
ATOM 581 O O . ILE A 1 83 ? -8.625 -14.026 9.072 1.00 81.44 83 ILE A O 1
ATOM 585 N N . LYS A 1 84 ? -9.177 -15.570 7.540 1.00 82.56 84 LYS A N 1
ATOM 586 C CA . LYS A 1 84 ? -10.124 -16.272 8.412 1.00 82.56 84 LYS A CA 1
ATOM 587 C C . LYS A 1 84 ? -9.428 -16.795 9.662 1.00 82.56 84 LYS A C 1
ATOM 589 O O . LYS A 1 84 ? -8.551 -17.653 9.598 1.00 82.56 84 LYS A O 1
ATOM 594 N N . GLY A 1 85 ? -9.902 -16.325 10.812 1.00 82.69 85 GLY A N 1
ATOM 595 C CA . GLY A 1 85 ? -9.381 -16.719 12.119 1.00 82.69 85 GLY A CA 1
ATOM 596 C C . GLY A 1 85 ? -8.159 -15.919 12.569 1.00 82.69 85 GLY A C 1
ATOM 597 O O . GLY A 1 85 ? -7.645 -16.184 13.656 1.00 82.69 85 GLY A O 1
ATOM 598 N N . LEU A 1 86 ? -7.708 -14.934 11.786 1.00 88.38 86 LEU A N 1
ATOM 599 C CA . LEU A 1 86 ? -6.725 -13.978 12.271 1.00 88.38 86 LEU A CA 1
ATOM 600 C C . LEU A 1 86 ? -7.365 -13.020 13.282 1.00 88.38 86 LEU A C 1
ATOM 602 O O . LEU A 1 86 ? -8.478 -12.539 13.069 1.00 88.38 86 LEU A O 1
ATOM 606 N N . PRO A 1 87 ? -6.657 -12.679 14.370 1.00 89.69 87 PRO A N 1
ATOM 607 C CA . PRO A 1 87 ? -7.072 -11.594 15.240 1.00 89.69 87 PRO A CA 1
ATOM 608 C C . PRO A 1 87 ? -7.167 -10.261 14.468 1.00 89.69 87 PRO A C 1
ATOM 610 O O . PRO A 1 87 ? -6.206 -9.904 13.778 1.00 89.69 87 PRO A O 1
ATOM 613 N N . PRO A 1 88 ? -8.246 -9.473 14.644 1.00 89.81 88 PRO A N 1
ATOM 614 C CA . PRO A 1 88 ? -8.433 -8.178 13.981 1.00 89.81 88 PRO A CA 1
ATOM 615 C C . PRO A 1 88 ? -7.248 -7.194 14.068 1.00 89.81 88 PRO A C 1
ATOM 617 O O . PRO A 1 88 ? -7.027 -6.456 13.113 1.00 89.81 88 PRO A O 1
ATOM 620 N N . PRO A 1 89 ? -6.450 -7.145 15.160 1.00 90.19 89 PRO A N 1
ATOM 621 C CA . PRO A 1 89 ? -5.296 -6.244 15.239 1.00 90.19 89 PRO A CA 1
ATOM 622 C C . PRO A 1 89 ? -4.132 -6.549 14.284 1.00 90.19 89 PRO A C 1
ATOM 624 O O . PRO A 1 89 ? -3.189 -5.762 14.238 1.00 90.19 89 PRO A O 1
ATOM 627 N N . ILE A 1 90 ? -4.143 -7.677 13.567 1.00 92.44 90 ILE A N 1
ATOM 628 C CA . ILE A 1 90 ? -3.110 -7.985 12.571 1.00 92.44 90 ILE A CA 1
ATOM 629 C C . ILE A 1 90 ? -3.358 -7.149 11.312 1.00 92.44 90 ILE A C 1
ATOM 631 O O . ILE A 1 90 ? -4.443 -7.212 10.733 1.00 92.44 90 ILE A O 1
ATOM 635 N N . SER A 1 91 ? -2.347 -6.401 10.868 1.00 94.94 91 SER A N 1
ATOM 636 C CA . SER A 1 91 ? -2.397 -5.665 9.603 1.00 94.94 91 SER A CA 1
ATOM 637 C C . SER A 1 91 ? -2.098 -6.592 8.426 1.00 94.94 91 SER A C 1
ATOM 639 O O . SER A 1 91 ? -1.342 -7.561 8.550 1.00 94.94 91 SER A O 1
ATOM 641 N N . ILE A 1 92 ? -2.668 -6.284 7.265 1.00 95.00 92 ILE A N 1
ATOM 642 C CA . ILE A 1 92 ? -2.592 -7.128 6.070 1.00 95.00 92 ILE A CA 1
ATOM 643 C C . ILE A 1 92 ? -2.100 -6.303 4.883 1.00 95.00 92 ILE A C 1
ATOM 645 O O . ILE A 1 92 ? -2.690 -5.278 4.554 1.00 95.00 92 ILE A O 1
ATOM 649 N N . ALA A 1 93 ? -1.059 -6.768 4.198 1.00 94.94 93 ALA A N 1
ATOM 650 C CA . ALA A 1 93 ? -0.623 -6.210 2.926 1.00 94.94 93 ALA A CA 1
ATOM 651 C C . ALA A 1 93 ? -1.084 -7.103 1.767 1.00 94.94 93 ALA A C 1
ATOM 653 O O . ALA A 1 93 ? -0.658 -8.256 1.642 1.00 94.94 93 ALA A O 1
ATOM 654 N N . PHE A 1 94 ? -1.954 -6.556 0.917 1.00 94.38 94 PHE A N 1
ATOM 655 C CA . PHE A 1 94 ? -2.331 -7.186 -0.346 1.00 94.38 94 PHE A CA 1
ATOM 656 C C . PHE A 1 94 ? -1.445 -6.660 -1.477 1.00 94.38 94 PHE A C 1
ATOM 658 O O . PHE A 1 94 ? -1.101 -5.486 -1.523 1.00 94.38 94 PHE A O 1
ATOM 665 N N . GLY A 1 95 ? -1.082 -7.530 -2.408 1.00 93.94 95 GLY A N 1
ATOM 666 C CA . GLY A 1 95 ? -0.478 -7.168 -3.677 1.00 93.94 95 GLY A CA 1
ATOM 667 C C . GLY A 1 95 ? -1.516 -6.671 -4.682 1.00 93.94 95 GLY A C 1
ATOM 668 O O . GLY A 1 95 ? -2.723 -6.644 -4.441 1.00 93.94 95 GLY A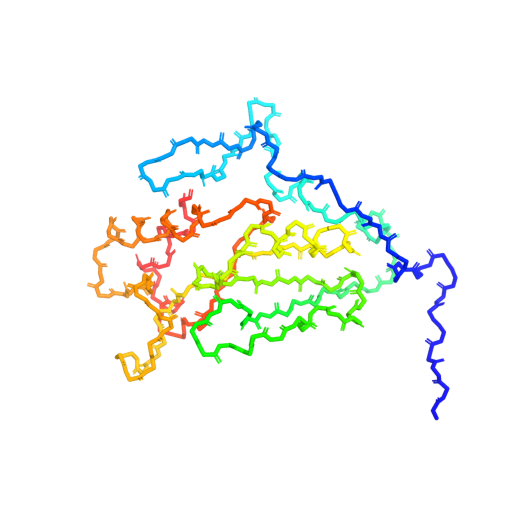 O 1
ATOM 669 N N . ALA A 1 96 ? -1.022 -6.313 -5.860 1.00 92.62 96 ALA A N 1
ATOM 670 C CA . ALA A 1 96 ? -1.793 -5.674 -6.922 1.00 92.62 96 ALA A CA 1
ATOM 671 C C . ALA A 1 96 ? -2.450 -6.643 -7.930 1.00 92.62 96 ALA A C 1
ATOM 673 O O . ALA A 1 96 ? -3.188 -6.200 -8.816 1.00 92.62 96 ALA A O 1
ATOM 674 N N . TYR A 1 97 ? -2.188 -7.952 -7.823 1.00 90.94 97 TYR A N 1
ATOM 675 C CA . TYR A 1 97 ? -2.521 -8.931 -8.873 1.00 90.94 97 TYR A CA 1
ATOM 676 C C . TYR A 1 97 ? -3.564 -9.975 -8.465 1.00 90.94 97 TYR A C 1
ATOM 678 O O . TYR A 1 97 ? -3.978 -10.792 -9.288 1.00 90.94 97 TYR A O 1
ATOM 686 N N . GLY A 1 98 ? -4.007 -9.962 -7.208 1.00 85.38 98 GLY A N 1
ATOM 687 C CA . GLY A 1 98 ? -5.063 -10.852 -6.740 1.00 85.38 98 GLY A CA 1
ATOM 688 C C . GLY A 1 98 ? -6.396 -10.627 -7.467 1.00 85.38 98 GLY A C 1
ATOM 689 O O . GLY A 1 98 ? -6.675 -9.567 -8.028 1.00 85.38 98 GLY A O 1
ATOM 690 N N . ARG A 1 99 ? -7.272 -11.634 -7.432 1.00 86.00 99 ARG A N 1
ATOM 691 C CA . ARG A 1 99 ? -8.665 -11.493 -7.902 1.00 86.00 99 ARG A CA 1
ATOM 692 C C . ARG A 1 99 ? -9.491 -10.710 -6.877 1.00 86.00 99 ARG A C 1
ATOM 694 O O . ARG A 1 99 ? -9.179 -10.793 -5.694 1.00 86.00 99 ARG A O 1
ATOM 701 N N . SER A 1 100 ? -10.537 -9.996 -7.289 1.00 88.88 100 SER A N 1
ATOM 702 C CA . SER A 1 100 ? -11.488 -9.329 -6.372 1.00 88.88 100 SER A CA 1
ATOM 703 C C . SER A 1 100 ? -10.831 -8.524 -5.232 1.00 88.88 100 SER A C 1
ATOM 705 O O . SER A 1 100 ? -11.293 -8.570 -4.095 1.00 88.88 100 SER A O 1
ATOM 707 N N . LEU A 1 101 ? -9.725 -7.814 -5.501 1.00 91.00 101 LEU A N 1
ATOM 708 C CA . LEU A 1 101 ? -8.934 -7.145 -4.453 1.00 91.00 101 LEU A CA 1
ATOM 709 C C . LEU A 1 101 ? -9.775 -6.182 -3.615 1.00 91.00 101 LEU A C 1
ATOM 711 O O . LEU A 1 101 ? -9.740 -6.260 -2.394 1.00 91.00 101 LEU A O 1
ATOM 715 N N . GLN A 1 102 ? -10.585 -5.333 -4.253 1.00 94.38 102 GLN A N 1
ATOM 716 C CA . GLN A 1 102 ? -11.419 -4.370 -3.532 1.00 94.38 102 GLN A CA 1
ATOM 717 C C . GLN A 1 102 ? -12.427 -5.045 -2.588 1.00 94.38 102 GLN A C 1
ATOM 719 O O . GLN A 1 102 ? -12.650 -4.547 -1.489 1.00 94.38 102 GLN A O 1
ATOM 724 N N . GLU A 1 103 ? -13.010 -6.178 -2.987 1.00 92.69 103 GLU A N 1
ATOM 725 C CA . GLU A 1 103 ? -13.933 -6.951 -2.147 1.00 92.69 103 GLU A CA 1
ATOM 726 C C . GLU A 1 103 ? -13.211 -7.519 -0.920 1.00 92.69 103 GLU A C 1
ATOM 728 O O . GLU A 1 103 ? -13.672 -7.327 0.204 1.00 92.69 103 GLU A O 1
ATOM 733 N N . ARG A 1 104 ? -12.031 -8.124 -1.116 1.00 91.69 104 ARG A N 1
ATOM 734 C CA . ARG A 1 104 ? -11.213 -8.657 -0.013 1.00 91.69 104 ARG A CA 1
ATOM 735 C C . ARG A 1 104 ? -10.745 -7.570 0.944 1.00 91.69 104 ARG A C 1
ATOM 737 O O . ARG A 1 104 ? -10.737 -7.783 2.149 1.00 91.69 104 ARG A O 1
ATOM 744 N N . VAL A 1 105 ? -10.379 -6.402 0.422 1.00 94.00 105 VAL A N 1
ATOM 745 C CA . VAL A 1 105 ? -9.992 -5.246 1.239 1.00 94.00 105 VAL A CA 1
ATOM 746 C C . VAL A 1 105 ? -11.176 -4.773 2.077 1.00 94.00 105 VAL A C 1
ATOM 748 O O . VAL A 1 105 ? -11.027 -4.567 3.279 1.00 94.00 105 VAL A O 1
ATOM 751 N N . SER A 1 106 ? -12.361 -4.649 1.475 1.00 94.56 106 SER A N 1
ATOM 752 C CA . SER A 1 106 ? -13.581 -4.287 2.202 1.00 94.56 106 SER A CA 1
ATOM 753 C C . SER A 1 106 ? -13.936 -5.317 3.280 1.00 94.56 106 SER A C 1
ATOM 755 O O . SER A 1 106 ? -14.288 -4.919 4.389 1.00 94.56 106 SER A O 1
ATOM 757 N N . GLN A 1 107 ? -13.789 -6.615 2.995 1.00 92.56 107 GLN A N 1
ATOM 758 C CA . GLN A 1 107 ? -14.007 -7.688 3.968 1.00 92.56 107 GLN A CA 1
ATOM 759 C C . GLN A 1 107 ? -12.993 -7.622 5.121 1.00 92.56 107 GLN A C 1
ATOM 761 O O . GLN A 1 107 ? -13.398 -7.560 6.279 1.00 92.56 107 GLN A O 1
ATOM 766 N N . ALA A 1 108 ? -11.693 -7.547 4.824 1.00 92.88 108 ALA A N 1
ATOM 767 C CA . ALA A 1 108 ? -10.644 -7.450 5.839 1.00 92.88 108 ALA A CA 1
ATOM 768 C C . ALA A 1 108 ? -10.867 -6.245 6.770 1.00 92.88 108 ALA A C 1
ATOM 770 O O . ALA A 1 108 ? -10.773 -6.359 7.993 1.00 92.88 108 ALA A O 1
ATOM 771 N N . ARG A 1 109 ? -11.249 -5.094 6.203 1.00 94.62 109 ARG A N 1
ATOM 772 C CA . ARG A 1 109 ? -11.588 -3.893 6.977 1.00 94.62 109 ARG A CA 1
ATOM 773 C C . ARG A 1 109 ? -12.850 -4.070 7.819 1.00 94.62 109 ARG A C 1
ATOM 775 O O . ARG A 1 109 ? -12.875 -3.603 8.955 1.00 94.62 109 ARG A O 1
ATOM 782 N N . ALA A 1 110 ? -13.875 -4.743 7.299 1.00 93.12 110 ALA A N 1
ATOM 783 C CA . ALA A 1 110 ? -15.084 -5.059 8.058 1.00 93.12 110 ALA A CA 1
ATOM 784 C C . ALA A 1 110 ? -14.798 -6.001 9.243 1.00 93.12 110 ALA A C 1
ATOM 786 O O . ALA A 1 110 ? -15.451 -5.888 10.277 1.00 93.12 110 ALA A O 1
ATOM 787 N N . GLU A 1 111 ? -13.796 -6.874 9.121 1.00 92.12 111 GLU A N 1
ATOM 788 C CA . GLU A 1 111 ? -13.327 -7.751 10.203 1.00 92.12 111 GLU A CA 1
ATOM 789 C C . GLU A 1 111 ? -12.420 -7.018 11.216 1.00 92.12 111 GLU A C 1
ATOM 791 O O . GLU A 1 111 ? -12.289 -7.456 12.363 1.00 92.12 111 GLU A O 1
ATOM 796 N N . GLY A 1 112 ? -11.891 -5.847 10.843 1.00 92.56 112 GLY A N 1
ATOM 797 C CA . GLY A 1 112 ? -11.142 -4.935 11.713 1.00 92.56 112 GLY A CA 1
ATOM 798 C C . GLY A 1 112 ? -9.652 -4.814 11.392 1.00 92.56 112 GLY A C 1
ATOM 799 O O . GLY A 1 112 ? -8.924 -4.173 12.154 1.00 92.56 112 GLY A O 1
ATOM 800 N N . HIS A 1 113 ? -9.208 -5.408 10.282 1.00 94.00 113 HIS A N 1
ATOM 801 C CA . HIS A 1 113 ? -7.820 -5.376 9.839 1.00 94.00 113 HIS A CA 1
ATOM 802 C C . HIS A 1 113 ? -7.470 -4.050 9.170 1.00 94.00 113 HIS A C 1
ATOM 804 O O . HIS A 1 113 ? -8.170 -3.563 8.276 1.00 94.00 113 HIS A O 1
ATOM 810 N N . GLU A 1 114 ? -6.329 -3.494 9.562 1.00 95.31 114 GLU A N 1
ATOM 811 C CA . GLU A 1 114 ? -5.702 -2.409 8.821 1.00 95.31 114 GLU A CA 1
ATOM 812 C C . GLU A 1 114 ? -5.026 -2.961 7.561 1.00 95.31 114 GLU A C 1
ATOM 814 O O . GLU A 1 114 ? -4.376 -4.006 7.600 1.00 95.31 114 GLU A O 1
ATOM 819 N N . VAL A 1 115 ? -5.182 -2.270 6.432 1.00 96.31 115 VAL A N 1
ATOM 820 C CA . VAL A 1 115 ? -4.738 -2.766 5.125 1.00 96.31 115 VAL A CA 1
ATOM 821 C C . VAL A 1 115 ? -3.620 -1.897 4.558 1.00 96.31 115 VAL A C 1
ATOM 823 O O . VAL A 1 115 ? -3.708 -0.672 4.590 1.00 96.31 115 VAL A O 1
ATOM 826 N N . LEU A 1 116 ? -2.598 -2.532 3.988 1.00 97.75 116 LEU A N 1
ATOM 827 C CA . LEU A 1 116 ? -1.519 -1.913 3.222 1.00 97.75 116 LEU A CA 1
ATOM 828 C C . LEU A 1 116 ? -1.505 -2.444 1.782 1.00 97.75 116 LEU A C 1
ATOM 830 O O . LEU A 1 116 ? -2.093 -3.486 1.476 1.00 97.75 116 LEU A O 1
ATOM 834 N N . LEU A 1 117 ? -0.822 -1.722 0.897 1.00 97.19 117 LEU A N 1
ATOM 835 C CA . LEU A 1 117 ? -0.503 -2.171 -0.457 1.00 97.19 117 LEU A CA 1
ATOM 836 C C . LEU A 1 117 ? 0.945 -2.640 -0.557 1.00 97.19 117 LEU A C 1
ATOM 838 O O . LEU A 1 117 ? 1.866 -1.877 -0.291 1.00 97.19 117 LEU A O 1
ATOM 842 N N . ALA A 1 118 ? 1.132 -3.891 -0.961 1.00 96.62 118 ALA A N 1
ATOM 843 C CA . ALA A 1 118 ? 2.431 -4.491 -1.209 1.00 96.62 118 ALA A CA 1
ATOM 844 C C . ALA A 1 118 ? 2.889 -4.184 -2.645 1.00 96.62 118 ALA A C 1
ATOM 846 O O . ALA A 1 118 ? 2.309 -4.666 -3.622 1.00 96.62 118 ALA A O 1
ATOM 847 N N . ILE A 1 119 ? 3.936 -3.373 -2.764 1.00 97.25 119 ILE A N 1
ATOM 848 C CA . ILE A 1 119 ? 4.530 -2.928 -4.021 1.00 97.25 119 ILE A CA 1
ATOM 849 C C . ILE A 1 119 ? 5.630 -3.916 -4.430 1.00 97.25 119 ILE A C 1
ATOM 851 O O . ILE A 1 119 ? 6.606 -4.059 -3.693 1.00 97.25 119 ILE A O 1
ATOM 855 N N . PRO A 1 120 ? 5.512 -4.601 -5.582 1.00 97.00 120 PRO A N 1
ATOM 856 C CA . PRO A 1 120 ? 6.556 -5.487 -6.081 1.00 97.00 120 PRO A CA 1
ATOM 857 C C . PRO A 1 120 ? 7.819 -4.696 -6.440 1.00 97.00 120 PRO A C 1
ATOM 859 O O . PRO A 1 120 ? 7.788 -3.809 -7.296 1.00 97.00 120 PRO A O 1
ATOM 862 N N . LEU A 1 121 ? 8.934 -5.041 -5.801 1.00 97.62 121 LEU A N 1
ATOM 863 C CA . LEU A 1 121 ? 10.239 -4.413 -5.999 1.00 97.62 121 LEU A CA 1
ATOM 864 C C . LEU A 1 121 ? 11.272 -5.441 -6.477 1.00 97.62 121 LEU A C 1
ATOM 866 O O . LEU A 1 121 ? 11.219 -6.605 -6.083 1.00 97.62 121 LEU A O 1
ATOM 870 N N . GLU A 1 122 ? 12.245 -5.000 -7.278 1.00 98.25 122 GLU A N 1
ATOM 871 C CA . GLU A 1 122 ? 13.287 -5.865 -7.849 1.00 98.25 122 GLU A CA 1
ATOM 872 C C . GLU A 1 122 ? 14.083 -6.644 -6.774 1.00 98.25 122 GLU A C 1
ATOM 874 O O . GLU A 1 122 ? 14.769 -6.027 -5.942 1.00 98.25 122 GLU A O 1
ATOM 879 N N . PRO A 1 123 ? 14.037 -7.992 -6.776 1.00 97.38 123 PRO A N 1
ATOM 880 C CA . PRO A 1 123 ? 14.946 -8.820 -5.988 1.00 97.38 123 PRO A CA 1
ATOM 881 C C . PRO A 1 123 ? 16.332 -8.926 -6.656 1.00 97.38 123 PRO A C 1
ATOM 883 O O . PRO A 1 123 ? 16.568 -8.410 -7.745 1.00 97.38 123 PRO A O 1
ATOM 886 N N . ASN A 1 124 ? 17.288 -9.595 -6.006 1.00 97.50 124 ASN A N 1
ATOM 887 C CA . ASN A 1 124 ? 18.652 -9.733 -6.545 1.00 97.50 124 ASN A CA 1
ATOM 888 C C . ASN A 1 124 ? 18.738 -10.637 -7.787 1.00 97.50 124 ASN A C 1
ATOM 890 O O . ASN A 1 124 ? 19.635 -10.470 -8.611 1.00 97.50 124 ASN A O 1
ATOM 894 N N . ASP A 1 125 ? 17.825 -11.592 -7.903 1.00 95.44 125 ASP A N 1
ATOM 895 C CA . ASP A 1 125 ? 17.767 -12.666 -8.895 1.00 95.44 125 ASP A CA 1
ATOM 896 C C . ASP A 1 125 ? 16.738 -12.416 -10.009 1.00 95.44 125 ASP A C 1
ATOM 898 O O . ASP A 1 125 ? 16.460 -13.305 -10.813 1.00 95.44 125 ASP A O 1
ATOM 902 N N . TYR A 1 126 ? 16.212 -11.195 -10.125 1.00 95.19 126 TYR A N 1
ATOM 903 C CA . TYR A 1 126 ? 15.353 -10.809 -11.243 1.00 95.19 126 TYR A CA 1
ATOM 904 C C . TYR A 1 126 ? 16.075 -11.004 -12.600 1.00 95.19 126 TYR A C 1
ATOM 906 O O . TYR A 1 126 ? 17.233 -10.591 -12.733 1.00 95.19 126 TYR A O 1
ATOM 914 N N . PRO A 1 127 ? 15.431 -11.577 -13.642 1.00 94.25 127 PRO A N 1
ATOM 915 C CA . PRO A 1 127 ? 14.016 -11.956 -13.731 1.00 94.25 127 PRO A CA 1
ATOM 916 C C . PRO A 1 127 ? 13.725 -13.436 -13.416 1.00 94.25 127 PRO A C 1
ATOM 918 O O . PRO A 1 127 ? 12.658 -13.919 -13.780 1.00 94.25 127 PRO A O 1
ATOM 921 N N . ALA A 1 128 ? 14.662 -14.187 -12.822 1.00 94.25 128 ALA A N 1
ATOM 922 C CA . ALA A 1 128 ? 14.411 -15.588 -12.471 1.00 94.25 128 ALA A CA 1
ATOM 923 C C . ALA A 1 128 ? 13.295 -15.702 -11.419 1.00 94.25 128 ALA A C 1
ATOM 925 O O . ALA A 1 128 ? 12.389 -16.514 -11.584 1.00 94.25 128 ALA A O 1
ATOM 926 N N . GLU A 1 129 ? 13.323 -14.824 -10.413 1.00 90.25 129 GLU A N 1
ATOM 927 C CA . GLU A 1 129 ? 12.203 -14.564 -9.507 1.00 90.25 129 GLU A CA 1
ATOM 928 C C . GLU A 1 129 ? 11.549 -13.232 -9.901 1.00 90.25 129 GLU A C 1
ATOM 930 O O . GLU A 1 129 ? 12.110 -12.153 -9.689 1.00 90.25 129 GLU A O 1
ATOM 935 N N . ASP A 1 130 ? 10.371 -13.304 -10.524 1.00 91.56 130 ASP A N 1
ATOM 936 C CA . ASP A 1 130 ? 9.602 -12.136 -10.966 1.00 91.56 130 ASP A CA 1
ATOM 937 C C . ASP A 1 130 ? 8.392 -11.898 -10.036 1.00 91.56 130 ASP A C 1
ATOM 939 O O . ASP A 1 130 ? 7.427 -12.672 -10.071 1.00 91.56 130 ASP A O 1
ATOM 943 N N . PRO A 1 131 ? 8.392 -10.818 -9.226 1.00 92.56 131 PRO A N 1
ATOM 944 C CA . PRO A 1 131 ? 7.270 -10.476 -8.349 1.00 92.56 131 PRO A CA 1
ATOM 945 C C . PRO A 1 131 ? 5.996 -10.039 -9.100 1.00 92.56 131 PRO A C 1
ATOM 947 O O . PRO A 1 131 ? 4.925 -9.919 -8.493 1.00 92.56 131 PRO A O 1
ATOM 950 N N . GLY A 1 132 ? 6.094 -9.769 -10.406 1.00 93.19 132 GLY A N 1
ATOM 951 C CA . GLY A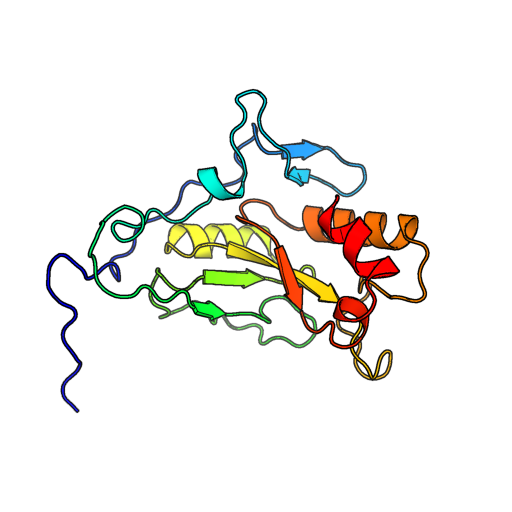 1 132 ? 4.969 -9.522 -11.299 1.00 93.19 132 GLY A CA 1
ATOM 952 C C . GLY A 1 132 ? 5.215 -8.440 -12.364 1.00 93.19 132 GLY A C 1
ATOM 953 O O . GLY A 1 132 ? 6.202 -7.705 -12.330 1.00 93.19 132 GLY A O 1
ATOM 954 N N . PRO A 1 133 ? 4.256 -8.246 -13.291 1.00 93.50 133 PRO A N 1
ATOM 955 C CA . PRO A 1 133 ? 4.460 -7.434 -14.499 1.00 93.50 133 PRO A CA 1
ATOM 956 C C . PRO A 1 133 ? 4.829 -5.955 -14.278 1.00 93.50 133 PRO A C 1
ATOM 958 O O . PRO A 1 133 ? 5.488 -5.349 -15.122 1.00 93.50 133 PRO A O 1
ATOM 961 N N . HIS A 1 134 ? 4.404 -5.362 -13.159 1.00 96.75 134 HIS A N 1
ATOM 962 C CA . HIS A 1 134 ? 4.674 -3.968 -12.780 1.00 96.75 134 HIS A CA 1
ATOM 963 C C . HIS A 1 134 ? 5.726 -3.851 -11.668 1.00 96.75 134 HIS A C 1
ATOM 965 O O . HIS A 1 134 ? 5.744 -2.850 -10.957 1.00 96.75 134 HIS A O 1
ATOM 971 N N . THR A 1 135 ? 6.608 -4.845 -11.509 1.00 97.69 135 THR A N 1
ATOM 972 C CA . THR A 1 135 ? 7.748 -4.750 -10.582 1.00 97.69 135 THR A CA 1
ATOM 973 C C . THR A 1 135 ? 8.538 -3.466 -10.845 1.00 97.69 135 THR A C 1
ATOM 975 O O . THR A 1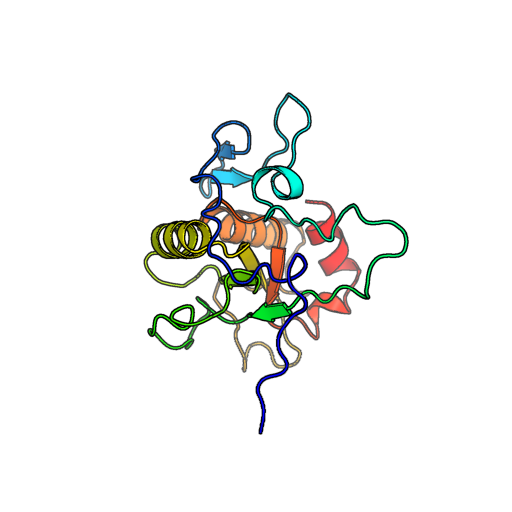 135 ? 8.839 -3.149 -12.000 1.00 97.69 135 THR A O 1
ATOM 978 N N . LEU A 1 136 ? 8.847 -2.703 -9.797 1.00 98.44 136 LEU A N 1
ATOM 979 C CA . LEU A 1 136 ? 9.716 -1.532 -9.906 1.00 98.44 136 LEU A CA 1
ATOM 980 C C . LEU A 1 136 ? 11.165 -2.004 -10.033 1.00 98.44 136 LEU A C 1
ATOM 982 O O . LEU A 1 136 ? 11.629 -2.800 -9.218 1.00 98.44 136 LEU A O 1
ATOM 986 N N . LEU A 1 137 ? 11.864 -1.527 -11.064 1.00 98.44 137 LEU A N 1
ATOM 987 C CA . LEU A 1 137 ? 13.200 -2.008 -11.434 1.00 98.44 137 LEU A CA 1
ATOM 988 C C . LEU A 1 137 ? 14.220 -0.875 -11.385 1.00 98.44 137 LEU A C 1
ATOM 990 O O . LEU A 1 137 ? 13.946 0.240 -11.834 1.00 98.44 137 LEU A O 1
ATOM 994 N N . THR A 1 138 ? 15.431 -1.163 -10.916 1.00 97.88 138 THR A N 1
ATOM 995 C CA . THR A 1 138 ? 16.538 -0.198 -10.877 1.00 97.88 138 THR A CA 1
ATOM 996 C C . THR A 1 138 ? 17.044 0.160 -12.272 1.00 97.88 138 THR A C 1
ATOM 998 O O . THR A 1 138 ? 17.710 1.174 -12.454 1.00 97.88 138 THR A O 1
ATOM 1001 N N . THR A 1 139 ? 16.760 -0.685 -13.265 1.00 96.94 139 THR A N 1
ATOM 1002 C CA . THR A 1 139 ? 17.135 -0.490 -14.673 1.00 96.94 139 THR A CA 1
ATOM 1003 C C . THR A 1 139 ? 16.150 0.386 -15.446 1.00 96.94 139 THR A C 1
ATOM 1005 O O . THR A 1 139 ? 16.469 0.821 -16.554 1.00 96.94 139 THR A O 1
ATOM 1008 N N . LEU A 1 140 ? 14.964 0.655 -14.889 1.00 97.75 140 LEU A N 1
ATOM 1009 C CA . LEU A 1 140 ? 13.963 1.497 -15.532 1.00 97.75 140 LEU A CA 1
ATOM 1010 C C . LEU A 1 140 ? 14.202 2.982 -15.240 1.00 97.75 140 LEU A C 1
ATOM 1012 O O . LEU A 1 140 ? 14.602 3.341 -14.130 1.00 97.75 140 LEU A O 1
ATOM 1016 N N . PRO A 1 141 ? 13.888 3.870 -16.202 1.00 97.88 141 PRO A N 1
ATOM 1017 C CA . PRO A 1 141 ? 13.797 5.295 -15.925 1.00 97.88 141 PRO A CA 1
ATOM 1018 C C . PRO A 1 141 ? 12.795 5.572 -14.801 1.00 97.88 141 PRO A C 1
ATOM 1020 O O . PRO A 1 141 ? 11.741 4.936 -14.731 1.00 97.88 141 PRO A O 1
ATOM 1023 N N . THR A 1 142 ? 13.075 6.581 -13.974 1.00 97.69 142 THR A N 1
ATOM 1024 C CA . THR A 1 142 ? 12.202 6.999 -12.867 1.00 97.69 142 THR A CA 1
ATOM 1025 C C . THR A 1 142 ? 10.751 7.179 -13.301 1.00 97.69 142 THR A C 1
ATOM 1027 O O . THR A 1 142 ? 9.849 6.664 -12.652 1.00 97.69 142 THR A O 1
ATOM 1030 N N . THR A 1 143 ? 10.518 7.842 -14.435 1.00 97.31 143 THR A N 1
ATOM 1031 C CA . THR A 1 143 ? 9.170 8.092 -14.961 1.00 97.31 143 THR A CA 1
ATOM 1032 C C . THR A 1 143 ? 8.391 6.812 -15.245 1.00 97.31 143 THR A C 1
ATOM 1034 O O . THR A 1 143 ? 7.176 6.801 -15.098 1.00 97.31 143 THR A O 1
ATOM 1037 N N . GLU A 1 144 ? 9.062 5.727 -15.625 1.00 98.19 144 GLU A N 1
ATOM 1038 C CA . GLU A 1 144 ? 8.409 4.445 -15.877 1.00 98.19 144 GLU A CA 1
ATOM 1039 C C . GLU A 1 144 ? 8.087 3.711 -14.572 1.00 98.19 144 GLU A C 1
ATOM 1041 O O . GLU A 1 144 ? 7.001 3.149 -14.434 1.00 98.19 144 GLU A O 1
ATOM 1046 N N . ASN A 1 145 ? 8.978 3.791 -13.578 1.00 98.25 145 ASN A N 1
ATOM 1047 C CA . ASN A 1 145 ? 8.688 3.303 -12.230 1.00 98.25 145 ASN A CA 1
ATOM 1048 C C . ASN A 1 145 ? 7.496 4.046 -11.602 1.00 98.25 145 ASN A C 1
ATOM 1050 O O . ASN A 1 145 ? 6.630 3.398 -11.026 1.00 98.25 145 ASN A O 1
ATOM 1054 N N . ILE A 1 146 ? 7.375 5.365 -11.780 1.00 98.12 146 ILE A N 1
ATOM 1055 C CA . ILE A 1 146 ? 6.218 6.121 -11.269 1.00 98.12 146 ILE A CA 1
ATOM 1056 C C . ILE A 1 146 ? 4.908 5.682 -11.934 1.00 98.12 146 ILE A C 1
ATOM 1058 O O . ILE A 1 146 ? 3.915 5.460 -11.246 1.00 98.12 146 ILE A O 1
ATOM 1062 N N . LYS A 1 147 ? 4.889 5.448 -13.252 1.00 98.19 147 LYS A N 1
ATOM 1063 C CA . LYS A 1 147 ? 3.685 4.912 -13.916 1.00 98.19 147 LYS A CA 1
ATOM 1064 C C . LYS A 1 147 ? 3.285 3.541 -13.373 1.00 98.19 147 LYS A C 1
ATOM 1066 O O . LYS A 1 147 ? 2.102 3.291 -13.151 1.00 98.19 147 LYS A O 1
ATOM 1071 N N . ARG A 1 148 ? 4.264 2.655 -13.149 1.00 98.31 148 ARG A N 1
ATOM 1072 C CA . ARG A 1 148 ? 4.028 1.340 -12.535 1.00 98.31 148 ARG A CA 1
ATOM 1073 C C . ARG A 1 148 ? 3.489 1.489 -11.117 1.00 98.31 148 ARG A C 1
ATOM 1075 O O . ARG A 1 148 ? 2.509 0.832 -10.785 1.00 98.31 148 ARG A O 1
ATOM 1082 N N . LEU A 1 149 ? 4.074 2.377 -10.317 1.00 98.38 149 LEU A N 1
ATOM 1083 C CA . LEU A 1 149 ? 3.628 2.679 -8.960 1.00 98.38 149 LEU A CA 1
ATOM 1084 C C . LEU A 1 149 ? 2.175 3.169 -8.936 1.00 98.38 149 LEU A C 1
ATOM 1086 O O . LEU A 1 149 ? 1.361 2.601 -8.215 1.00 98.38 149 LEU A O 1
ATOM 1090 N N . GLN A 1 150 ? 1.821 4.139 -9.777 1.00 98.12 150 GLN A N 1
ATOM 1091 C CA . GLN A 1 150 ? 0.449 4.640 -9.883 1.00 98.12 150 GLN A CA 1
ATOM 1092 C C . GLN A 1 150 ? -0.525 3.540 -10.336 1.00 98.12 150 GLN A C 1
ATOM 1094 O O . GLN A 1 150 ? -1.613 3.406 -9.779 1.00 98.12 150 GLN A O 1
ATOM 1099 N N . TRP A 1 151 ? -0.130 2.685 -11.284 1.00 98.12 151 TRP A N 1
ATOM 1100 C CA . TRP A 1 151 ? -0.943 1.528 -11.670 1.00 98.12 151 TRP A CA 1
ATOM 1101 C C . TRP A 1 151 ? -1.163 0.545 -10.510 1.00 98.12 151 TRP A C 1
ATOM 1103 O O . TRP A 1 151 ? -2.260 0.015 -10.343 1.00 98.12 151 TRP A O 1
ATOM 1113 N N . LEU A 1 152 ? -0.135 0.296 -9.694 1.00 97.69 152 LEU A N 1
ATOM 1114 C CA . LEU A 1 152 ? -0.232 -0.562 -8.510 1.00 97.69 152 LEU A CA 1
ATOM 1115 C C . LEU A 1 152 ? -1.142 0.066 -7.440 1.00 97.69 152 LEU A C 1
ATOM 1117 O O . LEU A 1 152 ? -1.966 -0.628 -6.845 1.00 97.69 152 LEU A O 1
ATOM 1121 N N . MET A 1 153 ? -1.025 1.376 -7.228 1.00 97.81 153 MET A N 1
ATOM 1122 C CA . MET A 1 153 ? -1.841 2.146 -6.285 1.00 97.81 153 MET A CA 1
ATOM 1123 C C . MET A 1 153 ? -3.312 2.219 -6.697 1.00 97.81 153 MET A C 1
ATOM 1125 O O . MET A 1 153 ? -4.181 2.292 -5.833 1.00 97.81 153 MET A O 1
ATOM 1129 N N . SER A 1 154 ? -3.613 2.118 -7.994 1.00 97.25 154 SER A N 1
ATOM 1130 C CA . SER A 1 154 ? -4.989 2.202 -8.487 1.00 97.25 154 SER A CA 1
ATOM 1131 C C . SER A 1 154 ? -5.806 0.917 -8.356 1.00 97.25 154 SER A C 1
ATOM 1133 O O . SER A 1 154 ? -7.010 0.907 -8.635 1.00 97.25 154 SER A O 1
ATOM 1135 N N . ARG A 1 155 ? -5.178 -0.197 -7.957 1.00 95.88 155 ARG A N 1
ATOM 1136 C CA . ARG A 1 155 ? -5.819 -1.523 -7.972 1.00 95.88 155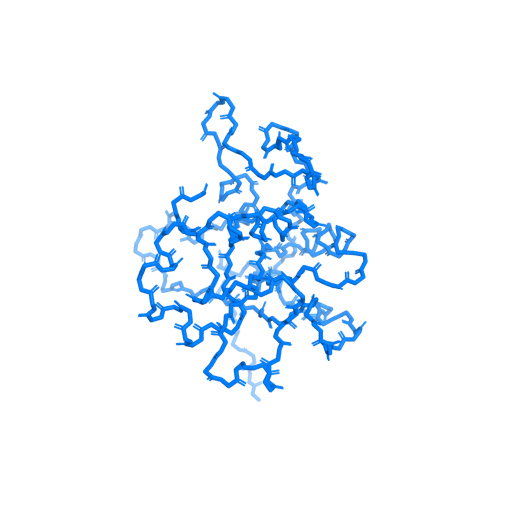 ARG A CA 1
ATOM 1137 C C . ARG A 1 155 ? -6.945 -1.679 -6.961 1.00 95.88 155 ARG A C 1
ATOM 1139 O O . ARG A 1 155 ? -7.848 -2.486 -7.190 1.00 95.88 155 ARG A O 1
ATOM 1146 N N . TYR A 1 156 ? -6.881 -0.953 -5.854 1.00 96.12 156 TYR A N 1
ATOM 1147 C CA . TYR A 1 156 ? -7.929 -0.888 -4.843 1.00 96.12 156 TYR A CA 1
ATOM 1148 C C . TYR A 1 156 ? -7.715 0.334 -3.952 1.00 96.12 156 TYR A C 1
ATOM 1150 O O . TYR A 1 156 ? -6.655 0.943 -3.941 1.00 96.12 156 TYR A O 1
ATOM 1158 N N . THR A 1 157 ? -8.727 0.672 -3.168 1.00 96.75 157 THR A N 1
ATOM 1159 C CA . THR A 1 157 ? -8.715 1.801 -2.232 1.00 96.75 157 THR A CA 1
ATOM 1160 C C . THR A 1 157 ? -8.820 1.311 -0.790 1.00 96.75 157 THR A C 1
ATOM 1162 O O . THR A 1 157 ? -9.198 0.165 -0.543 1.00 96.75 157 THR A O 1
ATOM 1165 N N . GLY A 1 158 ? -8.529 2.183 0.180 1.00 95.88 158 GLY A N 1
ATOM 1166 C CA . GLY A 1 158 ? -8.743 1.874 1.598 1.00 95.88 158 GLY A CA 1
ATOM 1167 C C . GLY A 1 158 ? -7.530 1.337 2.356 1.00 95.88 158 GLY A C 1
ATOM 1168 O O . GLY A 1 158 ? -7.690 0.858 3.481 1.00 95.88 158 GLY A O 1
ATOM 1169 N N . TYR A 1 159 ? -6.339 1.409 1.757 1.00 97.31 159 TYR A N 1
ATOM 1170 C CA . TYR A 1 159 ? -5.080 1.124 2.438 1.00 97.31 159 TYR A CA 1
ATOM 1171 C C . TYR A 1 159 ? -4.537 2.361 3.167 1.00 97.31 159 TYR A C 1
ATOM 1173 O O . TYR A 1 159 ? -4.692 3.487 2.698 1.00 97.31 159 TYR A O 1
ATOM 1181 N N . VAL A 1 160 ? -3.883 2.156 4.311 1.00 96.94 160 VAL A N 1
ATOM 1182 C CA . VAL A 1 160 ? -3.269 3.236 5.110 1.00 96.94 160 VAL A CA 1
ATOM 1183 C C . VAL A 1 160 ? -1.931 3.706 4.548 1.00 96.94 160 VAL A C 1
ATOM 1185 O O . VAL A 1 160 ? -1.499 4.821 4.826 1.00 96.94 160 VAL A O 1
ATOM 1188 N N . GLY A 1 161 ? -1.283 2.858 3.755 1.00 96.38 161 GLY A N 1
ATOM 1189 C CA . GLY A 1 161 ? 0.019 3.113 3.162 1.00 96.38 161 GLY A CA 1
ATOM 1190 C C . GLY A 1 161 ? 0.484 1.943 2.305 1.00 96.38 161 GLY A C 1
ATOM 1191 O O . GLY A 1 161 ? -0.262 0.988 2.063 1.00 96.38 161 GLY A O 1
ATOM 1192 N N . VAL A 1 162 ? 1.731 2.032 1.860 1.00 96.56 162 VAL A N 1
ATOM 1193 C CA . VAL A 1 162 ? 2.385 1.023 1.028 1.00 96.56 162 VAL A CA 1
ATOM 1194 C C . VAL A 1 162 ? 3.512 0.334 1.798 1.00 96.56 162 VAL A C 1
ATOM 1196 O O . VAL A 1 162 ? 4.076 0.887 2.740 1.00 96.56 162 VAL A O 1
ATOM 1199 N N . THR A 1 163 ? 3.841 -0.884 1.394 1.00 96.62 163 THR A N 1
ATOM 1200 C CA . THR A 1 163 ? 4.985 -1.669 1.864 1.00 96.62 163 THR A CA 1
ATOM 1201 C C . THR A 1 163 ? 5.633 -2.357 0.667 1.00 96.62 163 THR A C 1
ATOM 1203 O O . THR A 1 163 ? 5.029 -2.442 -0.400 1.00 96.62 163 THR A O 1
ATOM 1206 N N . ASN A 1 164 ? 6.854 -2.852 0.810 1.00 95.25 164 ASN A N 1
ATOM 1207 C CA . ASN A 1 164 ? 7.518 -3.615 -0.236 1.00 95.25 164 ASN A CA 1
ATOM 1208 C C . ASN A 1 164 ? 7.029 -5.073 -0.274 1.00 95.25 164 ASN A C 1
ATOM 1210 O O . ASN A 1 164 ? 6.665 -5.675 0.737 1.00 95.25 164 ASN A O 1
ATOM 1214 N N . TYR A 1 165 ? 7.073 -5.665 -1.461 1.00 95.12 165 TYR A N 1
ATOM 1215 C CA . TYR A 1 165 ? 7.097 -7.105 -1.668 1.00 95.12 165 TYR A CA 1
ATOM 1216 C C . TYR A 1 165 ? 8.390 -7.441 -2.412 1.00 95.12 165 TYR A C 1
ATOM 1218 O O . TYR A 1 165 ? 8.607 -6.953 -3.522 1.00 95.12 165 TYR A O 1
ATOM 1226 N N . MET A 1 166 ? 9.256 -8.239 -1.777 1.00 94.19 166 MET A N 1
ATOM 1227 C CA . MET A 1 166 ? 10.662 -8.416 -2.173 1.00 94.19 166 MET A CA 1
ATOM 1228 C C . MET A 1 166 ? 11.437 -7.080 -2.162 1.00 94.19 166 MET A C 1
ATOM 1230 O O . MET A 1 166 ? 11.242 -6.288 -1.243 1.00 94.19 166 MET A O 1
ATOM 1234 N N . GLY A 1 167 ? 12.339 -6.834 -3.120 1.00 95.44 167 GLY A N 1
ATOM 1235 C CA . GLY A 1 167 ? 13.044 -5.552 -3.237 1.00 95.44 167 GLY A CA 1
ATOM 1236 C C . GLY A 1 167 ? 14.493 -5.500 -2.776 1.00 95.44 167 GLY A C 1
ATOM 1237 O O . GLY A 1 167 ? 15.047 -4.407 -2.723 1.00 95.44 167 GLY A O 1
ATOM 1238 N N . ALA A 1 168 ? 15.137 -6.636 -2.489 1.00 96.62 168 ALA A N 1
ATOM 1239 C CA . ALA A 1 168 ? 16.513 -6.666 -1.971 1.00 96.62 168 ALA A CA 1
ATOM 1240 C C . ALA A 1 168 ? 17.521 -5.838 -2.804 1.00 96.62 168 ALA A C 1
ATOM 1242 O O . ALA A 1 168 ? 18.456 -5.254 -2.252 1.00 96.62 168 ALA A O 1
ATOM 1243 N N . LYS A 1 169 ? 17.316 -5.748 -4.125 1.00 97.56 169 LYS A N 1
ATOM 1244 C CA . LYS A 1 169 ? 18.136 -4.925 -5.021 1.00 97.56 169 LYS A CA 1
ATOM 1245 C C . LYS A 1 169 ? 17.620 -3.489 -5.131 1.00 97.56 169 LYS A C 1
ATOM 1247 O O . LYS A 1 169 ? 18.407 -2.542 -5.113 1.00 97.56 169 LYS A O 1
ATOM 1252 N N . PHE A 1 170 ? 16.305 -3.315 -5.237 1.00 98.00 170 PHE A N 1
ATOM 1253 C CA . PHE A 1 170 ? 15.696 -1.994 -5.394 1.00 98.00 170 PHE A CA 1
ATOM 1254 C C . PHE A 1 170 ? 15.908 -1.096 -4.166 1.00 98.00 170 PHE A C 1
ATOM 1256 O O . PHE A 1 170 ? 16.297 0.062 -4.307 1.00 98.00 170 PHE A O 1
ATOM 1263 N N . GLU A 1 171 ? 15.720 -1.638 -2.960 1.00 96.00 171 GLU A N 1
ATOM 1264 C CA . GLU A 1 171 ? 15.818 -0.902 -1.691 1.00 96.00 171 GLU A CA 1
ATOM 1265 C C . GLU A 1 171 ? 17.228 -0.377 -1.406 1.00 96.00 171 GLU A C 1
ATOM 1267 O O . GLU A 1 171 ? 17.395 0.663 -0.772 1.00 96.00 171 GLU A O 1
ATOM 1272 N N . THR A 1 172 ? 18.255 -1.067 -1.905 1.00 96.88 172 THR A N 1
ATOM 1273 C CA . THR A 1 172 ? 19.657 -0.650 -1.750 1.00 96.88 172 THR A CA 1
ATOM 1274 C C . THR A 1 172 ? 20.091 0.374 -2.803 1.00 96.88 172 THR A C 1
ATOM 1276 O O . THR A 1 172 ? 21.171 0.958 -2.695 1.00 96.88 172 THR A O 1
ATOM 1279 N N . THR A 1 173 ? 19.243 0.648 -3.798 1.00 97.00 173 THR A N 1
ATOM 1280 C CA . THR A 1 173 ? 19.528 1.578 -4.893 1.00 97.00 173 THR A CA 1
ATOM 1281 C C . THR A 1 173 ? 18.824 2.915 -4.659 1.00 97.00 173 THR A C 1
ATOM 1283 O O . THR A 1 173 ? 17.745 3.181 -5.189 1.00 97.00 173 THR A O 1
ATOM 1286 N N . SER A 1 174 ? 19.460 3.808 -3.894 1.00 95.75 174 SER A N 1
ATOM 1287 C CA . SER A 1 174 ? 18.872 5.096 -3.478 1.00 95.75 174 SER A CA 1
ATOM 1288 C C . SER A 1 174 ? 18.343 5.956 -4.632 1.00 95.75 174 SER A C 1
ATOM 1290 O O . SER A 1 174 ? 17.336 6.642 -4.470 1.00 95.75 174 SER A O 1
ATOM 1292 N N . ALA A 1 175 ? 19.000 5.920 -5.796 1.00 95.75 175 ALA A N 1
ATOM 1293 C CA . ALA A 1 175 ? 18.583 6.673 -6.982 1.00 95.75 175 ALA A CA 1
ATOM 1294 C C . ALA A 1 175 ? 17.231 6.204 -7.553 1.00 95.75 175 ALA A C 1
ATOM 1296 O O . ALA A 1 175 ? 16.513 7.004 -8.149 1.00 95.75 175 ALA A O 1
ATOM 1297 N N . SER A 1 176 ? 16.881 4.931 -7.355 1.00 96.38 176 SER A N 1
ATOM 1298 C CA . SER A 1 176 ? 15.602 4.353 -7.777 1.00 96.38 176 SER A CA 1
ATOM 1299 C C . SER A 1 176 ? 14.547 4.440 -6.674 1.00 96.38 176 SER A C 1
ATOM 1301 O O . SER A 1 176 ? 13.392 4.733 -6.971 1.00 96.38 176 SER A O 1
ATOM 1303 N N . LEU A 1 177 ? 14.941 4.241 -5.409 1.00 96.50 177 LEU A N 1
ATOM 1304 C CA . LEU A 1 177 ? 14.023 4.255 -4.267 1.00 96.50 177 LEU A CA 1
ATOM 1305 C C . LEU A 1 177 ? 13.500 5.655 -3.934 1.00 96.50 177 LEU A C 1
ATOM 1307 O O . LEU A 1 177 ? 12.314 5.819 -3.672 1.00 96.50 177 LEU A O 1
ATOM 1311 N N . LYS A 1 178 ? 14.369 6.671 -3.930 1.00 96.69 178 LYS A N 1
ATOM 1312 C CA . LYS A 1 178 ? 13.997 8.009 -3.456 1.00 96.69 178 LYS A CA 1
ATOM 1313 C C . LYS A 1 178 ? 12.800 8.609 -4.216 1.00 96.69 178 LYS A C 1
ATOM 1315 O O . LYS A 1 178 ? 11.870 9.028 -3.537 1.00 96.69 178 LYS A O 1
ATOM 1320 N N . PRO A 1 179 ? 12.750 8.588 -5.561 1.00 96.25 179 PRO A N 1
ATOM 1321 C CA . PRO A 1 179 ? 11.588 9.106 -6.282 1.00 96.25 179 PRO A CA 1
ATOM 1322 C C . PRO A 1 179 ? 10.277 8.381 -5.955 1.00 96.25 179 PRO A C 1
ATOM 1324 O O . PRO A 1 179 ? 9.228 9.001 -5.962 1.00 96.25 179 PRO A O 1
ATOM 1327 N N . VAL A 1 180 ? 10.331 7.081 -5.647 1.00 96.12 180 VAL A N 1
ATOM 1328 C CA . VAL A 1 180 ? 9.150 6.283 -5.262 1.00 96.12 180 VAL A CA 1
ATOM 1329 C C . VAL A 1 180 ? 8.611 6.695 -3.890 1.00 96.12 180 VAL A C 1
ATOM 1331 O O . VAL A 1 180 ? 7.418 6.575 -3.652 1.00 96.12 180 VAL A O 1
ATOM 1334 N N . LEU A 1 181 ? 9.475 7.166 -2.986 1.00 95.19 181 LEU A N 1
ATOM 1335 C CA . LEU A 1 181 ? 9.075 7.673 -1.669 1.00 95.19 181 LEU A CA 1
ATOM 1336 C C . LEU A 1 181 ? 8.595 9.134 -1.702 1.00 95.19 181 LEU A C 1
ATOM 1338 O O . LEU A 1 181 ? 7.997 9.588 -0.729 1.00 95.19 181 LEU A O 1
ATOM 1342 N N . GLU A 1 182 ? 8.940 9.878 -2.755 1.00 94.50 182 GLU A N 1
ATOM 1343 C CA . GLU A 1 182 ? 8.566 11.287 -2.945 1.00 94.50 182 GLU A CA 1
ATOM 1344 C C . GLU A 1 182 ? 7.246 11.465 -3.710 1.00 94.50 182 GLU A C 1
ATOM 1346 O O . GLU A 1 182 ? 6.665 12.546 -3.623 1.00 94.50 182 GLU A O 1
ATOM 1351 N N . GLU A 1 183 ? 6.801 10.435 -4.439 1.00 90.62 183 GLU A N 1
ATOM 1352 C CA . GLU A 1 183 ? 5.470 10.350 -5.063 1.00 90.62 183 GLU A CA 1
ATOM 1353 C C . GLU A 1 183 ? 4.355 10.255 -4.011 1.00 90.62 183 GLU A C 1
ATOM 1355 O O . GLU A 1 183 ? 3.389 11.044 -4.117 1.00 90.62 183 GLU A O 1
#

Secondary structure (DSSP, 8-state):
----PPPTTT---S--PPPPS--GGGEEEETTEEEE---TTS--HHHHSSPP-TTTT-TTPPP----EEEEESSTT--SS-TTTT--TTSEEEE-SSSTTHHHHHHHHHHHT--EEEEEEE--TTTTTS---TT-B-TTS-HHHHHHHHHHHHTT-S--S-EEEEE-TTTTT-HHHHHHHHH-

Foldseek 3Di:
DDDPDDPPVQDPLDFDQADADDPVQQWDQDPLATFGDQGPVRDGLLHRLDQDHPVVPDDVDDDDDAAEDEDAQWPPDDPDPPCVPDRLRHAYEHELHHPPVQVSLRVSNRRNHAYAYAAAEDAPPPPVPPRDDLHQYPPDDLVSVVVSLRNRRRSYDSHSYYDYDHHNPPVVNCVRVVSSVVD

pLDDT: mean 88.45, std 13.18, range [38.5, 98.44]

Sequence (183 aa):
MAAAELTAGIDQTGSVPLAPVPVPALIEESPYGPLPKIAIDGRRAAEVYARPSNYANVAGGPPRVAVLLNGLGVPGAPDGDIIKGLPPPISIAFGAYGRSLQERVSQARAEGHEVLLAIPLEPNDYPAEDPGPHTLLTTLPTTENIKRLQWLMSRYTGYVGVTNYMGAKFETTSASLKPVLEE

Organism: NCBI:txid1774971

InterPro domains:
  IPR006837 Divergent polysaccharide deacetylase [PF04748] (79-183)
  IPR006837 Divergent polysaccharide deacetylase [PTHR30105] (58-183)
  IPR011330 Glycoside hydrolase/deacetylase, beta/alpha-barrel [SSF88713] (63-182)

Radius of gyration: 17.65 Å; chains: 1; bounding box: 36×44×47 Å